Protein AF-L0EIK7-F1 (afdb_monomer)

Solvent-accessible surface area (backbone atoms only — not comparable to full-atom values): 21652 Å² total; per-residue (Å²): 143,79,70,78,72,63,80,79,71,80,81,89,69,85,76,76,72,77,72,76,92,72,68,50,94,56,69,49,69,95,61,88,45,61,46,98,44,79,43,55,53,54,51,49,50,50,50,52,56,45,51,59,76,40,38,71,58,54,50,52,41,49,54,49,50,52,71,73,35,86,86,51,43,75,30,35,46,38,42,34,50,46,50,41,54,47,53,63,52,44,57,54,43,30,72,74,71,82,83,66,18,74,69,31,48,49,54,50,57,58,40,54,74,43,50,72,60,43,39,51,50,26,34,72,66,74,70,46,67,84,77,88,76,80,78,68,78,96,48,74,78,75,54,46,35,61,51,27,48,49,50,46,53,49,40,64,48,31,63,66,51,75,67,54,41,66,49,55,42,77,78,57,78,36,40,51,51,64,70,58,54,51,42,49,68,68,71,41,61,68,60,47,42,72,73,63,32,38,87,51,96,48,65,66,49,34,54,38,40,54,51,50,53,53,50,52,36,47,55,53,51,56,46,58,53,50,52,59,55,50,62,75,67,53,78,78,81,77,78,79,76,90,76,92,84,87,83,89,88,88,81,90,83,87,85,86,84,87,80,82,81,82,76,84,77,91,79,82,89,70,57,60,29,56,52,46,44,50,44,29,50,50,56,38,69,74,57,86,74,86,90,84,81,83,88,80,90,79,80,81,84,75,84,88,82,80,88,87,79,90,88,87,88,88,80,87,80,90,86,87,87,78,87,87,88,85,86,81,89,85,86,88,82,89,134

InterPro domains:
  IPR060757 UCP032817-like [PF27765] (56-139)

Secondary structure (DSSP, 8-state):
--STTTTTSS--------------SSPPPSS--B-S-HHHHHHHHHHHHHHHHTHHHHHHHHHHHHHH-TT--HHHHHHHHHHHHHHHHHHHHBSS-----HHHHHHHHHHHTSHHHHHHHHHHHHSS--------SS-PPPPHHHHHHHHHHHHHHB---HHHHHHH--SS-SPPPHHHHHHHHTT-HHHHHHHHB---SSHHHHHHHHHHHHHHHHHHHHHHHHHHHHHTTSPP--------------------------------SSHHHHHHHHHHHHHHHTT---SS---------PPP-------------------------------

Structure (mmCIF, N/CA/C/O backbone):
data_AF-L0EIK7-F1
#
_entry.id   AF-L0EIK7-F1
#
loop_
_atom_site.group_PDB
_atom_site.id
_atom_site.type_symbol
_atom_site.label_atom_id
_atom_site.label_alt_id
_atom_site.label_comp_id
_atom_site.label_asym_id
_atom_site.label_entity_id
_atom_site.label_seq_id
_atom_site.pdbx_PDB_ins_code
_atom_site.Cartn_x
_atom_site.Cartn_y
_atom_site.Cartn_z
_atom_site.occupancy
_atom_site.B_iso_or_equiv
_atom_site.auth_seq_id
_atom_site.auth_comp_id
_atom_site.auth_asym_id
_atom_site.auth_atom_id
_atom_site.pdbx_PDB_model_num
ATOM 1 N N . MET A 1 1 ? 35.007 -11.432 -4.190 1.00 42.28 1 MET A N 1
ATOM 2 C CA . MET A 1 1 ? 33.930 -11.126 -5.160 1.00 42.28 1 MET A CA 1
ATOM 3 C C . MET A 1 1 ? 33.482 -12.394 -5.900 1.00 42.28 1 MET A C 1
ATOM 5 O O . MET A 1 1 ? 33.737 -12.505 -7.088 1.00 42.28 1 MET A O 1
ATOM 9 N N . GLY A 1 2 ? 32.879 -13.388 -5.227 1.00 37.06 2 GLY A N 1
ATOM 10 C CA . GLY A 1 2 ? 32.694 -14.706 -5.872 1.00 37.06 2 GLY A CA 1
ATOM 11 C C . GLY A 1 2 ? 31.639 -15.667 -5.314 1.00 37.06 2 GLY A C 1
ATOM 12 O O . GLY A 1 2 ? 31.588 -16.792 -5.789 1.00 37.06 2 GLY A O 1
ATOM 13 N N . LEU A 1 3 ? 30.798 -15.263 -4.350 1.00 30.48 3 LEU A N 1
ATOM 14 C CA . LEU A 1 3 ? 29.748 -16.144 -3.801 1.00 30.48 3 LEU A CA 1
ATOM 15 C C . LEU A 1 3 ? 28.338 -15.840 -4.344 1.00 30.48 3 LEU A C 1
ATOM 17 O O . LEU A 1 3 ? 27.542 -16.753 -4.531 1.00 30.48 3 LEU A O 1
ATOM 21 N N . PHE A 1 4 ? 28.043 -14.578 -4.675 1.00 37.38 4 PHE A N 1
ATOM 22 C CA . PHE A 1 4 ? 26.719 -14.163 -5.164 1.00 37.38 4 PHE A CA 1
ATOM 23 C C . PHE A 1 4 ? 26.376 -14.664 -6.578 1.00 37.38 4 PHE A C 1
ATOM 25 O O . PHE A 1 4 ? 25.204 -14.817 -6.898 1.00 37.38 4 PHE A O 1
ATOM 32 N N . TYR A 1 5 ? 27.367 -14.948 -7.430 1.00 31.95 5 TYR A N 1
ATOM 33 C CA . TYR A 1 5 ? 27.110 -15.301 -8.836 1.00 31.95 5 TYR A CA 1
ATOM 34 C C . TYR A 1 5 ? 26.644 -16.757 -9.036 1.00 31.95 5 TYR A C 1
ATOM 36 O O . TYR A 1 5 ? 26.015 -17.072 -10.044 1.00 31.95 5 TYR A O 1
ATOM 44 N N . TRP A 1 6 ? 26.936 -17.658 -8.090 1.00 27.28 6 TRP A N 1
ATOM 45 C CA . TRP A 1 6 ? 26.645 -19.090 -8.246 1.00 27.28 6 TRP A CA 1
ATOM 46 C C . TRP A 1 6 ? 25.188 -19.455 -7.912 1.00 27.28 6 TRP A C 1
ATOM 48 O O . TRP A 1 6 ? 24.614 -20.335 -8.550 1.00 27.28 6 TRP A O 1
ATOM 58 N N . LEU A 1 7 ? 24.549 -18.727 -6.987 1.00 34.84 7 LEU A N 1
ATOM 59 C CA . LEU A 1 7 ? 23.159 -18.978 -6.574 1.00 34.84 7 LEU A CA 1
ATOM 60 C C . LEU A 1 7 ? 22.106 -18.593 -7.632 1.00 34.84 7 LEU A C 1
ATOM 62 O O . LEU A 1 7 ? 20.984 -19.084 -7.573 1.00 34.84 7 LEU A O 1
ATOM 66 N N . PHE A 1 8 ? 22.459 -17.778 -8.631 1.00 44.31 8 PHE A N 1
ATOM 67 C CA . PHE A 1 8 ? 21.526 -17.308 -9.667 1.00 44.31 8 PHE A CA 1
ATOM 68 C C . PHE A 1 8 ? 21.527 -18.134 -10.965 1.00 44.31 8 PHE A C 1
ATOM 70 O O . PHE A 1 8 ? 20.820 -17.781 -11.909 1.00 44.31 8 PHE A O 1
ATOM 77 N N . LYS A 1 9 ? 22.302 -19.228 -11.058 1.00 38.47 9 LYS A N 1
ATOM 78 C CA . LYS A 1 9 ? 22.499 -19.940 -12.337 1.00 38.47 9 LYS A CA 1
ATOM 79 C C . LYS A 1 9 ? 22.356 -21.464 -12.295 1.00 38.47 9 LYS A C 1
ATOM 81 O O . LYS A 1 9 ? 23.094 -22.153 -12.995 1.00 38.47 9 LYS A O 1
ATOM 86 N N . ASN A 1 10 ? 21.357 -21.998 -11.582 1.00 35.59 10 ASN A N 1
ATOM 87 C CA . ASN A 1 10 ? 20.663 -23.198 -12.082 1.00 35.59 10 ASN A CA 1
ATOM 88 C C . ASN A 1 10 ? 19.298 -23.477 -11.423 1.00 35.59 10 ASN A C 1
ATOM 90 O O . ASN A 1 10 ? 19.227 -24.083 -10.359 1.00 35.59 10 ASN A O 1
ATOM 94 N N . LYS A 1 11 ? 18.213 -23.115 -12.119 1.00 35.75 11 LYS A N 1
ATOM 95 C CA . LYS A 1 11 ? 16.926 -23.845 -12.147 1.00 35.75 11 LYS A CA 1
ATOM 96 C C . LYS A 1 11 ? 16.076 -23.312 -13.303 1.00 35.75 11 LYS A C 1
ATOM 98 O O . LYS A 1 11 ? 14.990 -22.774 -13.133 1.00 35.75 11 LYS A O 1
ATOM 103 N N . ASN A 1 12 ? 16.592 -23.477 -14.524 1.00 37.53 12 ASN A N 1
ATOM 104 C CA . ASN A 1 12 ? 15.857 -23.173 -15.754 1.00 37.53 12 ASN A CA 1
ATOM 105 C C . ASN A 1 12 ? 14.826 -24.282 -16.059 1.00 37.53 12 ASN A C 1
ATOM 107 O O . ASN A 1 12 ? 14.828 -24.901 -17.122 1.00 37.53 12 ASN A O 1
ATOM 111 N N . THR A 1 13 ? 13.961 -24.583 -15.087 1.00 33.44 13 THR A N 1
ATOM 112 C CA . THR A 1 13 ? 12.778 -25.412 -15.300 1.00 33.44 13 THR A CA 1
ATOM 113 C C . THR A 1 13 ? 11.701 -24.520 -15.891 1.00 33.44 13 THR A C 1
ATOM 115 O O . THR A 1 13 ? 10.971 -23.860 -15.152 1.00 33.44 13 THR A O 1
ATOM 118 N N . LYS A 1 14 ? 11.599 -24.507 -17.225 1.00 37.19 14 LYS A N 1
ATOM 119 C CA . LYS A 1 14 ? 10.494 -23.873 -17.953 1.00 37.19 14 LYS A CA 1
ATOM 120 C C . LYS A 1 14 ? 9.153 -24.514 -17.571 1.00 37.19 14 LYS A C 1
ATOM 122 O O . LYS A 1 14 ? 8.606 -25.328 -18.306 1.00 37.19 14 LYS A O 1
ATOM 127 N N . LYS A 1 15 ? 8.579 -24.081 -16.451 1.00 31.41 15 LYS A N 1
ATOM 128 C CA . LYS A 1 15 ? 7.131 -23.938 -16.322 1.00 31.41 15 LYS A CA 1
ATOM 129 C C . LYS A 1 15 ? 6.788 -22.535 -16.799 1.00 31.41 15 LYS A C 1
ATOM 131 O O . LYS A 1 15 ? 6.488 -21.656 -16.001 1.00 31.41 15 LYS A O 1
ATOM 136 N N . SER A 1 16 ? 6.843 -22.340 -18.117 1.00 35.06 16 SER A N 1
ATOM 137 C CA . SER A 1 16 ? 6.125 -21.243 -18.756 1.00 35.06 16 SER A CA 1
ATOM 138 C C . SER A 1 16 ? 4.635 -21.526 -18.578 1.00 35.06 16 SER A C 1
ATOM 140 O O . SER A 1 16 ? 3.994 -22.132 -19.442 1.00 35.06 16 SER A O 1
ATOM 142 N N . GLY A 1 17 ? 4.100 -21.153 -17.416 1.00 34.16 17 GLY A N 1
ATOM 143 C CA . GLY A 1 17 ? 2.673 -20.953 -17.279 1.00 34.16 17 GLY A CA 1
ATOM 144 C C . GLY A 1 17 ? 2.304 -19.911 -18.319 1.00 34.16 17 GLY A C 1
ATOM 145 O O . GLY A 1 17 ? 2.716 -18.764 -18.203 1.00 34.16 17 GLY A O 1
ATOM 146 N N . ARG A 1 18 ? 1.593 -20.322 -19.373 1.00 33.66 18 ARG A N 1
ATOM 147 C CA . ARG A 1 18 ? 0.890 -19.365 -20.223 1.00 33.66 18 ARG A CA 1
ATOM 148 C C . ARG A 1 18 ? -0.145 -18.709 -19.324 1.00 33.66 18 ARG A C 1
ATOM 150 O O . ARG A 1 18 ? -1.204 -19.295 -19.097 1.00 33.66 18 ARG A O 1
ATOM 157 N N . TYR A 1 19 ? 0.181 -17.540 -18.788 1.00 47.22 19 TYR A N 1
ATOM 158 C CA . TYR A 1 19 ? -0.812 -16.690 -18.161 1.00 47.22 19 TYR A CA 1
ATOM 159 C C . TYR A 1 19 ? -1.859 -16.391 -19.246 1.00 47.22 19 TYR A C 1
ATOM 161 O O . TYR A 1 19 ? -1.491 -15.997 -20.357 1.00 47.22 19 TYR A O 1
ATOM 169 N N . PRO A 1 20 ? -3.146 -16.719 -19.022 1.00 42.75 20 PRO A N 1
ATOM 170 C CA . PRO A 1 20 ? -4.168 -16.505 -20.036 1.00 42.75 20 PRO A CA 1
ATOM 171 C C . PRO A 1 20 ? -4.222 -15.009 -20.342 1.00 42.75 20 PRO A C 1
ATOM 173 O O . PRO A 1 20 ? -4.276 -14.209 -19.413 1.00 42.75 20 PRO A O 1
ATOM 176 N N . GLY A 1 21 ? -4.168 -14.655 -21.630 1.00 48.41 21 GLY A N 1
ATOM 177 C CA . GLY A 1 21 ? -3.955 -13.285 -22.107 1.00 48.41 21 GLY A CA 1
ATOM 178 C C . GLY A 1 21 ? -5.070 -12.318 -21.714 1.00 48.41 21 GLY A C 1
ATOM 179 O O . GLY A 1 21 ? -5.963 -12.036 -22.508 1.00 48.41 21 GLY A O 1
ATOM 180 N N . ILE A 1 22 ? -4.995 -11.813 -20.487 1.00 55.34 22 ILE A N 1
ATOM 181 C CA . ILE A 1 22 ? -5.857 -10.787 -19.910 1.00 55.34 22 ILE A CA 1
ATOM 182 C C . ILE A 1 22 ? -4.976 -9.551 -19.732 1.00 55.34 22 ILE A C 1
ATOM 184 O O . ILE A 1 22 ? -4.439 -9.297 -18.657 1.00 55.34 22 ILE A O 1
ATOM 188 N N . GLY A 1 23 ? -4.805 -8.790 -20.812 1.00 62.25 23 GLY A N 1
ATOM 189 C CA . GLY A 1 23 ? -4.329 -7.417 -20.689 1.00 62.25 23 GLY A CA 1
ATOM 190 C C . GLY A 1 23 ? -5.419 -6.588 -20.013 1.00 62.25 23 GLY A C 1
ATOM 191 O O . GLY A 1 23 ? -6.576 -6.637 -20.440 1.00 62.25 23 GLY A O 1
ATOM 192 N N . PHE A 1 24 ? -5.078 -5.839 -18.963 1.00 82.88 24 PHE A N 1
ATOM 193 C CA . PHE A 1 24 ? -6.002 -4.841 -18.425 1.00 82.88 24 PHE A CA 1
ATOM 194 C C . PHE A 1 24 ? -6.270 -3.788 -19.508 1.00 82.88 24 PHE A C 1
ATOM 196 O O . PHE A 1 24 ? -5.349 -3.327 -20.177 1.00 82.88 24 PHE A O 1
ATOM 203 N N . SER A 1 25 ? -7.537 -3.429 -19.717 1.00 78.44 25 SER A N 1
ATOM 204 C CA . SER A 1 25 ? -7.956 -2.564 -20.830 1.00 78.44 25 SER A CA 1
ATOM 205 C C . SER A 1 25 ? -7.708 -1.071 -20.592 1.00 78.44 25 SER A C 1
ATOM 207 O O . SER A 1 25 ? -7.944 -0.261 -21.487 1.00 78.44 25 SER A O 1
ATOM 209 N N . ALA A 1 26 ? -7.254 -0.703 -19.394 1.00 91.56 26 ALA A N 1
ATOM 210 C CA . ALA A 1 26 ? -6.964 0.661 -18.987 1.00 91.56 26 ALA A CA 1
ATOM 211 C C . ALA A 1 26 ? -5.723 0.700 -18.087 1.00 91.56 26 ALA A C 1
ATOM 213 O O . ALA A 1 26 ? -5.420 -0.261 -17.376 1.00 91.56 26 ALA A O 1
ATOM 214 N N . TYR A 1 27 ? -5.038 1.842 -18.098 1.00 95.19 27 TYR A N 1
ATOM 215 C CA . TYR A 1 27 ? -3.952 2.134 -17.169 1.00 95.19 27 TYR A CA 1
ATOM 216 C C . TYR A 1 27 ? -4.479 2.273 -15.736 1.00 95.19 27 TYR A C 1
ATOM 218 O O . TYR A 1 27 ? -5.589 2.761 -15.512 1.00 95.19 27 TYR A O 1
ATOM 226 N N . ALA A 1 28 ? -3.662 1.856 -14.774 1.00 95.75 28 ALA A N 1
ATOM 227 C CA . ALA A 1 28 ? -3.890 2.106 -13.359 1.00 95.75 28 ALA A CA 1
ATOM 228 C C . ALA A 1 28 ? -3.879 3.618 -13.052 1.00 95.75 28 ALA A C 1
ATOM 230 O O . ALA A 1 28 ? -3.210 4.372 -13.763 1.00 95.75 28 ALA A O 1
ATOM 231 N N . PRO A 1 29 ? -4.564 4.079 -11.989 1.00 94.88 29 PRO A N 1
ATOM 232 C CA . PRO A 1 29 ? -4.395 5.447 -11.503 1.00 94.88 29 PRO A CA 1
ATOM 233 C C . PRO A 1 29 ? -2.943 5.699 -11.059 1.00 94.88 29 PRO A C 1
ATOM 235 O O . PRO A 1 29 ? -2.302 4.822 -10.480 1.00 94.88 29 PRO A O 1
ATOM 238 N N . ASP A 1 30 ? -2.436 6.914 -11.290 1.00 90.00 30 ASP A N 1
ATOM 239 C CA . ASP A 1 30 ? -1.049 7.290 -10.957 1.00 90.00 30 ASP A CA 1
ATOM 240 C C . ASP A 1 30 ? -0.763 7.238 -9.443 1.00 90.00 30 ASP A C 1
ATOM 242 O O . ASP A 1 30 ? 0.312 6.809 -8.994 1.00 90.00 30 ASP A O 1
ATOM 246 N N . ASN A 1 31 ? -1.764 7.679 -8.676 1.00 93.94 31 ASN A N 1
ATOM 247 C CA . ASN A 1 31 ? -1.797 7.747 -7.219 1.00 93.94 31 ASN A CA 1
ATOM 248 C C . ASN A 1 31 ? -2.063 6.372 -6.583 1.00 93.94 31 ASN A C 1
ATOM 250 O O . ASN A 1 31 ? -2.674 5.492 -7.187 1.00 93.94 31 ASN A O 1
ATOM 254 N N . LEU A 1 32 ? -1.679 6.213 -5.312 1.00 95.44 32 LEU A N 1
ATOM 255 C CA . LEU A 1 32 ? -1.952 5.001 -4.527 1.00 95.44 32 LEU A CA 1
ATOM 256 C C . LEU A 1 32 ? -3.456 4.714 -4.389 1.00 95.44 32 LEU A C 1
ATOM 258 O O . LEU A 1 32 ? -3.860 3.561 -4.192 1.00 95.44 32 LEU A O 1
ATOM 262 N N . GLY A 1 33 ? -4.290 5.748 -4.507 1.00 94.75 33 GLY A N 1
ATOM 263 C CA . GLY A 1 33 ? -5.741 5.618 -4.496 1.00 94.75 33 GLY A CA 1
ATOM 264 C C . GLY A 1 33 ? -6.252 5.332 -3.091 1.00 94.75 33 GLY A C 1
ATOM 265 O O . GLY A 1 33 ? -7.094 4.449 -2.910 1.00 94.75 33 GLY A O 1
ATOM 266 N N . PHE A 1 34 ? -5.721 6.047 -2.098 1.00 96.31 34 PHE A N 1
ATOM 267 C CA . PHE A 1 34 ? -6.208 5.985 -0.724 1.00 96.31 34 PHE A CA 1
ATOM 268 C C . PHE A 1 34 ? -7.667 6.452 -0.596 1.00 96.31 34 PHE A C 1
ATOM 270 O O . PHE A 1 34 ? -8.168 7.251 -1.394 1.00 96.31 34 PHE A O 1
ATOM 277 N N . LYS A 1 35 ? -8.355 5.987 0.450 1.00 94.00 35 LYS A N 1
ATOM 278 C CA . LYS A 1 35 ? -9.611 6.593 0.907 1.00 94.00 35 LYS A CA 1
ATOM 279 C C . LYS A 1 35 ? -9.330 7.966 1.554 1.00 94.00 35 LYS A C 1
ATOM 281 O O . LYS A 1 35 ? -8.231 8.174 2.070 1.00 94.00 35 LYS A O 1
ATOM 286 N N . PRO A 1 36 ? -10.294 8.910 1.563 1.00 92.12 36 PRO A N 1
ATOM 287 C CA . PRO A 1 36 ? -10.084 10.252 2.112 1.00 92.12 36 PRO A CA 1
ATOM 288 C C . PRO A 1 36 ? -9.674 10.238 3.594 1.00 92.12 36 PRO A C 1
ATOM 290 O O . PRO A 1 36 ? -10.472 9.890 4.464 1.00 92.12 36 PRO A O 1
ATOM 293 N N . ASN A 1 37 ? -8.432 10.634 3.881 1.00 93.69 37 ASN A N 1
ATOM 294 C CA . ASN A 1 37 ? -7.867 10.686 5.228 1.00 93.69 37 ASN A CA 1
ATOM 295 C C . ASN A 1 37 ? -6.648 11.626 5.261 1.00 93.69 37 ASN A C 1
ATOM 297 O O . ASN A 1 37 ? -5.814 11.576 4.359 1.00 93.69 37 ASN A O 1
ATOM 301 N N . VAL A 1 38 ? -6.523 12.452 6.305 1.00 93.62 38 VAL A N 1
ATOM 302 C CA . VAL A 1 38 ? -5.476 13.490 6.404 1.00 93.62 38 VAL A CA 1
ATOM 303 C C . VAL A 1 38 ? -4.063 12.898 6.436 1.00 93.62 38 VAL A C 1
ATOM 305 O O . VAL A 1 38 ? -3.163 13.433 5.789 1.00 93.62 38 VAL A O 1
ATOM 308 N N . TYR A 1 39 ? -3.860 11.786 7.145 1.00 96.19 39 TYR A N 1
ATOM 309 C CA . TYR A 1 39 ? -2.555 11.133 7.251 1.00 96.19 39 TYR A CA 1
ATOM 310 C C . TYR A 1 39 ? -2.198 10.408 5.949 1.00 96.19 39 TYR A C 1
ATOM 312 O O . TYR A 1 39 ? -1.095 10.574 5.426 1.00 96.19 39 TYR A O 1
ATOM 320 N N . LEU A 1 40 ? -3.159 9.692 5.349 1.00 96.88 40 LEU A N 1
ATOM 321 C CA . LEU A 1 40 ? -2.949 9.007 4.067 1.00 96.88 40 LEU A CA 1
ATOM 322 C C . LEU A 1 40 ? -2.617 9.987 2.928 1.00 96.88 40 LEU A C 1
ATOM 324 O O . LEU A 1 40 ? -1.774 9.673 2.093 1.00 96.88 40 LEU A O 1
ATOM 328 N N . THR A 1 41 ? -3.190 11.198 2.914 1.00 96.31 41 THR A N 1
ATOM 329 C CA . THR A 1 41 ? -2.821 12.246 1.941 1.00 96.31 41 THR A CA 1
ATOM 330 C C . THR A 1 41 ? -1.354 12.679 2.070 1.00 96.31 41 THR A C 1
ATOM 332 O O . THR A 1 41 ? -0.691 12.910 1.059 1.00 96.31 41 THR A O 1
ATOM 335 N N . GLN A 1 42 ? -0.813 12.757 3.291 1.00 96.62 42 GLN A N 1
ATOM 336 C CA . GLN A 1 42 ? 0.605 13.078 3.505 1.00 96.62 42 GLN A CA 1
ATOM 337 C C . GLN A 1 42 ? 1.522 11.924 3.075 1.00 96.62 42 GLN A C 1
ATOM 339 O O . GLN A 1 42 ? 2.561 12.162 2.456 1.00 96.62 42 GLN A O 1
ATOM 344 N N . ILE A 1 43 ? 1.109 10.677 3.327 1.00 97.75 43 ILE A N 1
ATOM 345 C CA . ILE A 1 43 ? 1.808 9.484 2.831 1.00 97.75 43 ILE A CA 1
ATOM 346 C C . ILE A 1 43 ? 1.795 9.456 1.295 1.00 97.75 43 ILE A C 1
ATOM 348 O O . ILE A 1 43 ? 2.842 9.238 0.693 1.00 97.75 43 ILE A O 1
ATOM 352 N N . GLU A 1 44 ? 0.665 9.741 0.640 1.00 97.12 44 GLU A N 1
ATOM 353 C CA . GLU A 1 44 ? 0.572 9.781 -0.829 1.00 97.12 44 GLU A CA 1
ATOM 354 C C . GLU A 1 44 ? 1.500 10.832 -1.437 1.00 97.12 44 GLU A C 1
ATOM 356 O O . GLU A 1 44 ? 2.233 10.535 -2.38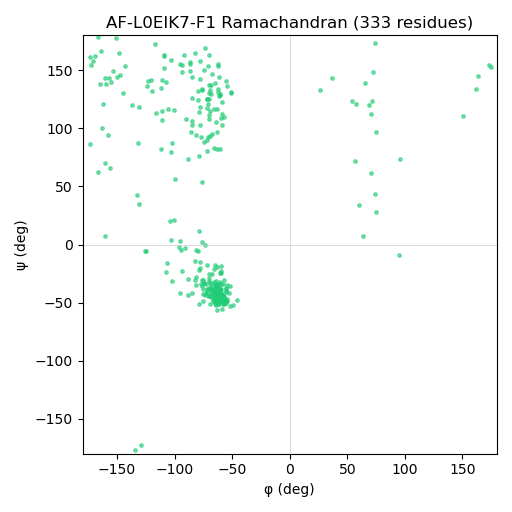1 1.00 97.12 44 GLU A O 1
ATOM 361 N N . LYS A 1 45 ? 1.541 12.033 -0.845 1.00 97.12 45 LYS A N 1
ATOM 362 C CA . LYS A 1 45 ? 2.480 13.083 -1.243 1.00 97.12 45 LYS A CA 1
ATOM 363 C C . LYS A 1 45 ? 3.930 12.591 -1.166 1.00 97.12 45 LYS A C 1
ATOM 365 O O . LYS A 1 45 ? 4.651 12.711 -2.154 1.00 97.12 45 LYS A O 1
ATOM 370 N N . ARG A 1 46 ? 4.335 11.983 -0.042 1.00 97.38 46 ARG A N 1
ATOM 371 C CA . ARG A 1 46 ? 5.686 11.419 0.130 1.00 97.38 46 ARG A CA 1
ATOM 372 C C . ARG A 1 46 ? 5.986 10.333 -0.906 1.00 97.38 46 ARG A C 1
ATOM 374 O O . ARG A 1 46 ? 7.076 10.318 -1.470 1.00 97.38 46 ARG A O 1
ATOM 381 N N . PHE A 1 47 ? 5.033 9.439 -1.177 1.00 97.62 47 PHE A N 1
ATOM 382 C CA . PHE A 1 47 ? 5.179 8.412 -2.211 1.00 97.62 47 PHE A CA 1
ATOM 383 C C . PHE A 1 47 ? 5.406 9.030 -3.590 1.00 97.62 47 PHE A C 1
ATOM 385 O O . PHE A 1 47 ? 6.308 8.596 -4.300 1.00 97.62 47 PHE A O 1
ATOM 392 N N . ASN A 1 48 ? 4.641 10.057 -3.956 1.00 97.31 48 ASN A N 1
ATOM 393 C CA . ASN A 1 48 ? 4.791 10.726 -5.244 1.00 97.31 48 ASN A CA 1
ATOM 394 C C . ASN A 1 48 ? 6.152 11.438 -5.359 1.00 97.31 48 ASN A C 1
ATOM 396 O O . ASN A 1 48 ? 6.873 11.185 -6.321 1.00 97.31 48 ASN A O 1
ATOM 400 N N . GLU A 1 49 ? 6.557 12.219 -4.351 1.00 97.94 49 GLU A N 1
ATOM 401 C CA . GLU A 1 49 ? 7.860 12.910 -4.314 1.00 97.94 49 GLU A CA 1
ATOM 402 C C . GLU A 1 49 ? 9.048 11.931 -4.400 1.00 97.94 49 GLU A C 1
ATOM 404 O O . GLU A 1 49 ? 10.004 12.151 -5.147 1.00 97.94 49 GLU A O 1
ATOM 409 N N . VAL A 1 50 ? 8.993 10.815 -3.665 1.00 98.12 50 VAL A N 1
ATOM 410 C CA . VAL A 1 50 ? 10.062 9.804 -3.666 1.00 98.12 50 VAL A CA 1
ATOM 411 C C . VAL A 1 50 ? 10.090 9.017 -4.981 1.00 98.12 50 VAL A C 1
ATOM 413 O O . VAL A 1 50 ? 11.170 8.774 -5.520 1.00 98.12 50 VAL A O 1
ATOM 416 N N . PHE A 1 51 ? 8.941 8.645 -5.552 1.00 97.31 51 PHE A N 1
ATOM 417 C CA . PHE A 1 51 ? 8.916 7.952 -6.846 1.00 97.31 51 PHE A CA 1
ATOM 418 C C . PHE A 1 51 ? 9.347 8.871 -8.003 1.00 97.31 51 PHE A C 1
ATOM 420 O O . PHE A 1 51 ? 10.014 8.399 -8.921 1.00 97.31 51 PHE A O 1
ATOM 427 N N . GLU A 1 52 ? 9.061 10.174 -7.945 1.00 97.62 52 GLU A N 1
ATOM 428 C CA . GLU A 1 52 ? 9.577 11.161 -8.905 1.00 97.62 52 GLU A CA 1
ATOM 429 C C . GLU A 1 52 ? 11.108 11.298 -8.809 1.00 97.62 52 GLU A C 1
ATOM 431 O O . GLU A 1 52 ? 11.806 11.186 -9.823 1.00 97.62 52 GLU A O 1
ATOM 436 N N . LYS A 1 53 ? 11.650 11.419 -7.585 1.00 98.38 53 LYS A N 1
ATOM 437 C CA . LYS A 1 53 ? 13.101 11.428 -7.302 1.00 98.38 53 LYS A CA 1
ATOM 438 C C . LYS A 1 53 ? 13.826 10.195 -7.866 1.00 98.38 53 LYS A C 1
ATOM 440 O O . LYS A 1 53 ? 14.968 10.305 -8.304 1.00 98.38 53 LYS A O 1
ATOM 445 N N . HIS A 1 54 ? 13.173 9.031 -7.863 1.00 98.25 54 HIS A N 1
ATOM 446 C CA . HIS A 1 54 ? 13.712 7.754 -8.359 1.00 98.25 54 HIS A CA 1
ATOM 447 C C . HIS A 1 54 ? 13.225 7.377 -9.772 1.00 98.25 54 HIS A C 1
ATOM 449 O O . HIS A 1 54 ? 13.300 6.212 -10.168 1.00 98.2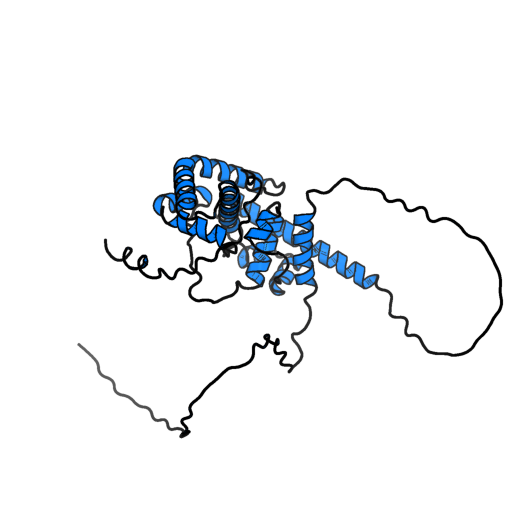5 54 HIS A O 1
ATOM 455 N N . SER A 1 55 ? 12.754 8.345 -10.561 1.00 97.69 55 SER A N 1
ATOM 456 C CA . SER A 1 55 ? 12.195 8.130 -11.908 1.00 97.69 55 SER A CA 1
ATOM 457 C C . SER A 1 55 ? 13.109 7.347 -12.865 1.00 97.69 55 SER A C 1
ATOM 459 O O . SER A 1 55 ? 12.628 6.427 -13.528 1.00 97.69 55 SER A O 1
ATOM 461 N N . ASP A 1 56 ? 14.421 7.608 -12.882 1.00 98.19 56 ASP A N 1
ATOM 462 C CA . ASP A 1 56 ? 15.394 6.835 -13.678 1.00 98.19 56 ASP A CA 1
ATOM 463 C C . ASP A 1 56 ? 15.410 5.345 -13.303 1.00 98.19 56 ASP A C 1
ATOM 465 O O . ASP A 1 56 ? 15.481 4.463 -14.163 1.00 98.19 56 ASP A O 1
ATOM 469 N N . TYR A 1 57 ? 15.330 5.032 -12.008 1.00 98.31 57 TYR A N 1
ATOM 470 C CA . TYR A 1 57 ? 15.273 3.651 -11.538 1.00 98.31 57 TYR A CA 1
ATOM 471 C C . TYR A 1 57 ? 13.959 2.983 -11.968 1.00 98.31 57 TYR A C 1
ATOM 473 O O . TYR A 1 57 ? 13.982 1.877 -12.510 1.00 98.31 57 TYR A O 1
ATOM 481 N N . LEU A 1 58 ? 12.828 3.676 -11.827 1.00 97.75 58 LEU A N 1
ATOM 482 C CA . LEU A 1 58 ? 11.517 3.175 -12.253 1.00 97.75 58 LEU A CA 1
ATOM 483 C C . LEU A 1 58 ? 11.427 2.972 -13.773 1.00 97.75 58 LEU A C 1
ATOM 485 O O . LEU A 1 58 ? 10.796 2.015 -14.225 1.00 97.75 58 LEU A O 1
ATOM 489 N N . HIS A 1 59 ? 12.080 3.827 -14.564 1.00 98.06 59 HIS A N 1
ATOM 490 C CA . HIS A 1 59 ? 12.204 3.652 -16.010 1.00 98.06 59 HIS A CA 1
ATOM 491 C C . HIS A 1 59 ? 12.993 2.380 -16.349 1.00 98.06 59 HIS A C 1
ATOM 493 O O . HIS A 1 59 ? 12.528 1.556 -17.135 1.00 98.06 59 HIS A O 1
ATOM 499 N N . ASN A 1 60 ? 14.151 2.178 -15.714 1.00 98.06 60 ASN A N 1
ATOM 500 C CA . ASN A 1 60 ? 14.965 0.977 -15.911 1.00 98.06 60 ASN A CA 1
ATOM 501 C C . ASN A 1 60 ? 14.236 -0.305 -15.470 1.00 98.06 60 ASN A C 1
ATOM 503 O O . ASN A 1 60 ? 14.298 -1.315 -16.174 1.00 98.06 60 ASN A O 1
ATOM 507 N N . LEU A 1 61 ? 13.492 -0.257 -14.358 1.00 98.06 61 LEU A N 1
ATOM 508 C CA . LEU A 1 61 ? 12.627 -1.347 -13.903 1.00 98.06 61 LEU A CA 1
ATOM 509 C C . LEU A 1 61 ? 11.532 -1.664 -14.931 1.00 98.06 61 LEU A C 1
ATOM 511 O O . LEU A 1 61 ? 11.380 -2.822 -15.314 1.00 98.06 61 LEU A O 1
ATOM 515 N N . ARG A 1 62 ? 10.819 -0.646 -15.435 1.00 98.06 62 ARG A N 1
ATOM 516 C CA . ARG A 1 62 ? 9.790 -0.813 -16.474 1.00 98.06 62 ARG A CA 1
ATOM 517 C C . ARG A 1 62 ? 10.356 -1.466 -17.728 1.00 98.06 62 ARG A C 1
ATOM 519 O O . ARG A 1 62 ? 9.799 -2.453 -18.201 1.00 98.06 62 ARG A O 1
ATOM 526 N N . THR A 1 63 ? 11.455 -0.927 -18.250 1.00 97.75 63 THR A N 1
ATOM 527 C CA . THR A 1 63 ? 12.122 -1.448 -19.448 1.00 97.75 63 THR A CA 1
ATOM 528 C C . THR A 1 63 ? 12.526 -2.907 -19.255 1.00 97.75 63 THR A C 1
ATOM 530 O O . THR A 1 63 ? 12.257 -3.727 -20.127 1.00 97.75 63 THR A O 1
ATOM 533 N N . ARG A 1 64 ? 13.083 -3.253 -18.087 1.00 96.88 64 ARG A N 1
ATOM 534 C CA . ARG A 1 64 ? 13.497 -4.618 -17.746 1.00 96.88 64 ARG A CA 1
ATOM 535 C C . ARG A 1 64 ? 12.325 -5.597 -17.610 1.00 96.88 64 ARG A C 1
ATOM 537 O O . ARG A 1 64 ? 12.426 -6.717 -18.099 1.00 96.88 64 ARG A O 1
ATOM 544 N N . VAL A 1 65 ? 11.222 -5.202 -16.969 1.00 96.69 65 VAL A N 1
ATOM 545 C CA . VAL A 1 65 ? 10.032 -6.065 -16.851 1.00 96.69 65 VAL A CA 1
ATOM 546 C C . VAL A 1 65 ? 9.431 -6.322 -18.234 1.00 96.69 65 VAL A C 1
ATOM 548 O O . VAL A 1 65 ? 9.241 -7.476 -18.608 1.00 96.69 65 VAL A O 1
ATOM 551 N N . LEU A 1 66 ? 9.213 -5.270 -19.028 1.00 96.06 66 LEU A N 1
ATOM 552 C CA . LEU A 1 66 ? 8.624 -5.394 -20.366 1.00 96.06 66 LEU A CA 1
ATOM 553 C C . LEU A 1 66 ? 9.542 -6.121 -21.370 1.00 96.06 66 LEU A C 1
ATOM 555 O O . LEU A 1 66 ? 9.042 -6.704 -22.325 1.00 96.06 66 LEU A O 1
ATOM 559 N N . SER A 1 67 ? 10.869 -6.117 -21.174 1.00 95.12 67 SER A N 1
ATOM 560 C CA . SER A 1 67 ? 11.801 -6.879 -22.022 1.00 95.12 67 SER A CA 1
ATOM 561 C C . SER A 1 67 ? 11.918 -8.356 -21.648 1.00 95.12 67 SER A C 1
ATOM 563 O O . SER A 1 67 ? 12.278 -9.167 -22.497 1.00 95.12 67 SER A O 1
ATOM 565 N N . ASN A 1 68 ? 11.686 -8.704 -20.380 1.00 94.31 68 ASN A N 1
ATOM 566 C CA . ASN A 1 68 ? 11.883 -10.064 -19.871 1.00 94.31 68 ASN A CA 1
ATOM 567 C C . ASN A 1 68 ? 10.602 -10.915 -19.910 1.00 94.31 68 ASN A C 1
ATOM 569 O O . ASN A 1 68 ? 10.702 -12.143 -19.908 1.00 94.31 68 ASN A O 1
ATOM 573 N N . HIS A 1 69 ? 9.425 -10.280 -19.936 1.00 91.69 69 HIS A N 1
ATOM 574 C CA . HIS A 1 69 ? 8.118 -10.929 -19.781 1.00 91.69 69 HIS A CA 1
ATOM 575 C C . HIS A 1 69 ? 7.157 -10.448 -20.880 1.00 91.69 69 HIS A C 1
ATOM 577 O O . HIS A 1 69 ? 6.435 -9.467 -20.713 1.00 91.69 69 HIS A O 1
ATOM 583 N N . GLU A 1 70 ? 7.182 -11.130 -22.033 1.00 88.69 70 GLU A N 1
ATOM 584 C CA . GLU A 1 70 ? 6.426 -10.777 -23.255 1.00 88.69 70 GLU A CA 1
ATOM 585 C C . GLU A 1 70 ? 4.894 -10.741 -23.066 1.00 88.69 70 GLU A C 1
ATOM 587 O O . GLU A 1 70 ? 4.178 -10.158 -23.878 1.00 88.69 70 GLU A O 1
ATOM 592 N N . ASP A 1 71 ? 4.381 -11.376 -22.012 1.00 89.25 71 ASP A N 1
ATOM 593 C CA . ASP A 1 71 ? 2.966 -11.420 -21.644 1.00 89.25 71 ASP A CA 1
ATOM 594 C C . ASP A 1 71 ? 2.484 -10.184 -20.859 1.00 89.25 71 ASP A C 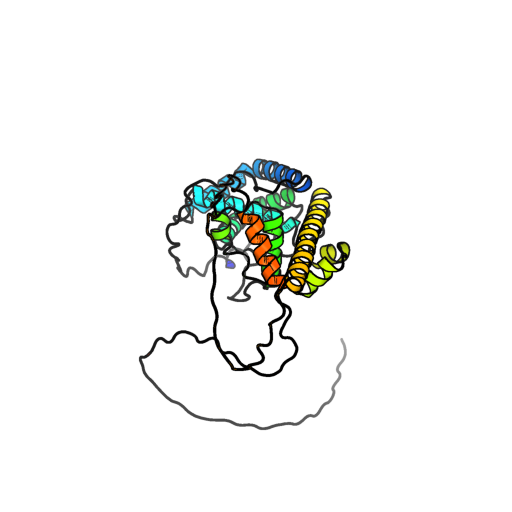1
ATOM 596 O O . ASP A 1 71 ? 1.276 -9.957 -20.762 1.00 89.25 71 ASP A O 1
ATOM 600 N N . ILE A 1 72 ? 3.399 -9.356 -20.341 1.00 92.88 72 ILE A N 1
ATOM 601 C CA . ILE A 1 72 ? 3.066 -8.155 -19.567 1.00 92.88 72 ILE A CA 1
ATOM 602 C C . ILE A 1 72 ? 2.943 -6.946 -20.507 1.00 92.88 72 ILE A C 1
ATOM 604 O O . ILE A 1 72 ? 3.936 -6.412 -20.998 1.00 92.88 72 ILE A O 1
ATOM 608 N N . THR A 1 73 ? 1.716 -6.462 -20.728 1.00 94.00 73 THR A N 1
ATOM 609 C CA . THR A 1 73 ? 1.481 -5.214 -21.483 1.00 94.00 73 THR A CA 1
ATOM 610 C C . THR A 1 73 ? 1.851 -3.967 -20.669 1.00 94.00 73 THR A C 1
ATOM 612 O O . THR A 1 73 ? 2.062 -4.028 -19.456 1.00 94.00 73 THR A O 1
ATOM 615 N N . ALA A 1 74 ? 1.897 -2.795 -21.311 1.00 94.94 74 ALA A N 1
ATOM 616 C CA . ALA A 1 74 ? 2.154 -1.527 -20.623 1.00 94.94 74 ALA A CA 1
ATOM 617 C C . ALA A 1 74 ? 1.051 -1.172 -19.603 1.00 94.94 74 ALA A C 1
ATOM 619 O O . ALA A 1 74 ? 1.345 -0.672 -18.514 1.00 94.94 74 ALA A O 1
ATOM 620 N N . GLU A 1 75 ? -0.200 -1.481 -19.937 1.00 95.06 75 GLU A N 1
ATOM 621 C CA . GLU A 1 75 ? -1.373 -1.360 -19.072 1.00 95.06 75 GLU A CA 1
ATOM 622 C C . GLU A 1 75 ? -1.245 -2.331 -17.894 1.00 95.06 75 GLU A C 1
ATOM 624 O O . GLU A 1 75 ? -1.362 -1.913 -16.741 1.00 95.06 75 GLU A O 1
ATOM 629 N N . MET A 1 76 ? -0.903 -3.601 -18.156 1.00 95.50 76 MET A N 1
ATOM 630 C CA . MET A 1 76 ? -0.665 -4.591 -17.103 1.00 95.50 76 MET A CA 1
ATOM 631 C C . MET A 1 76 ? 0.443 -4.141 -16.150 1.00 95.50 76 MET A C 1
ATOM 633 O O . MET A 1 76 ? 0.226 -4.102 -14.940 1.00 95.50 76 MET A O 1
ATOM 637 N N . TYR A 1 77 ? 1.588 -3.709 -16.683 1.00 96.69 77 TYR A N 1
ATOM 638 C CA . TYR A 1 77 ? 2.693 -3.171 -15.892 1.00 96.69 77 TYR A CA 1
ATOM 639 C C . TYR A 1 77 ? 2.261 -2.004 -14.993 1.00 96.69 77 TYR A C 1
ATOM 641 O O . TYR A 1 77 ? 2.703 -1.937 -13.850 1.00 96.69 77 TYR A O 1
ATOM 649 N N . SER A 1 78 ? 1.378 -1.110 -15.456 1.00 97.50 78 SER A N 1
ATOM 650 C CA . SER A 1 78 ? 0.899 0.006 -14.624 1.00 97.50 78 SER A CA 1
ATOM 651 C C . SER A 1 78 ? 0.147 -0.467 -13.371 1.00 97.50 78 SER A C 1
ATOM 653 O O . SER A 1 78 ? 0.384 0.057 -12.283 1.00 97.50 78 SER A O 1
ATOM 655 N N . TRP A 1 79 ? -0.668 -1.522 -13.485 1.00 97.38 79 TRP A N 1
ATOM 656 C CA . TRP A 1 79 ? -1.360 -2.136 -12.348 1.00 97.38 79 TRP A CA 1
ATOM 657 C C . TRP A 1 79 ? -0.422 -2.924 -11.434 1.00 97.38 79 TRP A C 1
ATOM 659 O O . TRP A 1 79 ? -0.552 -2.837 -10.214 1.00 97.38 79 TRP A O 1
ATOM 669 N N . LEU A 1 80 ? 0.561 -3.638 -11.993 1.00 97.25 80 LEU A N 1
ATOM 670 C CA . LEU A 1 80 ? 1.590 -4.311 -11.191 1.00 97.25 80 LEU A CA 1
ATOM 671 C C . LEU A 1 80 ? 2.456 -3.305 -10.422 1.00 97.25 80 LEU A C 1
ATOM 673 O O . LEU A 1 80 ? 2.800 -3.545 -9.268 1.00 97.25 80 LEU A O 1
ATOM 677 N N . LEU A 1 81 ? 2.771 -2.157 -11.028 1.00 97.81 81 LEU A N 1
ATOM 678 C CA . LEU A 1 81 ? 3.500 -1.075 -10.374 1.00 97.81 81 LEU A CA 1
ATOM 679 C C . LEU A 1 81 ? 2.659 -0.408 -9.275 1.00 97.81 81 LEU A C 1
ATOM 681 O O . LEU A 1 81 ? 3.204 -0.093 -8.218 1.00 97.81 81 LEU A O 1
ATOM 685 N N . LEU A 1 82 ? 1.348 -0.225 -9.480 1.00 97.94 82 LEU A N 1
ATOM 686 C CA . LEU A 1 82 ? 0.439 0.253 -8.432 1.00 97.94 82 LEU A CA 1
ATOM 687 C C . LEU A 1 82 ? 0.389 -0.722 -7.246 1.00 97.94 82 LEU A C 1
ATOM 689 O O . LEU A 1 82 ? 0.556 -0.290 -6.107 1.00 97.94 82 LEU A O 1
ATOM 693 N N . GLU A 1 83 ? 0.224 -2.026 -7.485 1.00 97.50 83 GLU A N 1
ATOM 694 C CA . GLU A 1 83 ? 0.248 -3.013 -6.397 1.00 97.50 83 GLU A CA 1
ATOM 695 C C . GLU A 1 83 ? 1.618 -3.121 -5.728 1.00 97.50 83 GLU A C 1
ATOM 697 O O . GLU A 1 83 ? 1.684 -3.296 -4.513 1.00 97.50 83 GLU A O 1
ATOM 702 N N . PHE A 1 84 ? 2.714 -2.928 -6.463 1.00 97.69 84 PHE A N 1
ATOM 703 C CA . PHE A 1 84 ? 4.046 -2.851 -5.870 1.00 97.69 84 PHE A CA 1
ATOM 704 C C . PHE A 1 84 ? 4.178 -1.623 -4.954 1.00 97.69 84 PHE A C 1
ATOM 706 O O . PHE A 1 84 ? 4.574 -1.771 -3.798 1.00 97.69 84 PHE A O 1
ATOM 713 N N . LYS A 1 85 ? 3.752 -0.428 -5.399 1.00 98.00 85 LYS A N 1
ATOM 714 C CA . LYS A 1 85 ? 3.669 0.774 -4.544 1.00 98.00 85 LYS A CA 1
ATOM 715 C C . LYS A 1 85 ? 2.820 0.509 -3.290 1.00 98.00 85 LYS A C 1
ATOM 717 O O . LYS A 1 85 ? 3.247 0.830 -2.182 1.00 98.00 85 LYS A O 1
ATOM 722 N N . ARG A 1 86 ? 1.638 -0.103 -3.444 1.00 98.00 86 ARG A N 1
ATOM 723 C CA . ARG A 1 86 ? 0.737 -0.443 -2.328 1.00 98.00 86 ARG A CA 1
ATOM 724 C C . ARG A 1 86 ? 1.359 -1.457 -1.372 1.00 98.00 86 ARG A C 1
ATOM 726 O O . ARG A 1 86 ? 1.245 -1.276 -0.167 1.00 98.00 86 ARG A O 1
ATOM 733 N N . PHE A 1 87 ? 2.076 -2.464 -1.869 1.00 97.38 87 PHE A N 1
ATOM 734 C CA . PHE A 1 87 ? 2.831 -3.404 -1.040 1.00 97.38 87 PHE A CA 1
ATOM 735 C C . PHE A 1 87 ? 3.893 -2.689 -0.189 1.00 97.38 87 PHE A C 1
ATOM 737 O O . PHE A 1 87 ? 3.934 -2.896 1.025 1.00 97.38 87 PHE A O 1
ATOM 744 N N . LEU A 1 88 ? 4.699 -1.794 -0.776 1.00 97.56 88 LEU A N 1
ATOM 745 C CA . LEU A 1 88 ? 5.669 -0.995 -0.011 1.00 97.56 88 LEU A CA 1
ATOM 746 C C . LEU A 1 88 ? 4.958 -0.123 1.044 1.00 97.56 88 LEU A C 1
ATOM 748 O O . LEU A 1 88 ? 5.422 -0.024 2.175 1.00 97.56 88 LEU A O 1
ATOM 752 N N . CYS A 1 89 ? 3.792 0.442 0.715 1.00 98.00 89 CYS A N 1
ATOM 753 C CA . CYS A 1 89 ? 2.969 1.208 1.656 1.00 98.00 89 CYS A CA 1
ATOM 754 C C . CYS A 1 89 ? 2.410 0.354 2.810 1.00 98.00 89 CYS A C 1
ATOM 756 O O . CYS A 1 89 ? 2.444 0.785 3.958 1.00 98.00 89 CYS A O 1
ATOM 758 N N . MET A 1 90 ? 1.970 -0.883 2.559 1.00 97.94 90 MET A N 1
ATOM 759 C CA . MET A 1 90 ? 1.482 -1.788 3.613 1.00 97.94 90 MET A CA 1
ATOM 760 C C . MET A 1 90 ? 2.555 -2.107 4.671 1.00 97.94 90 MET A C 1
ATOM 762 O O . MET A 1 90 ? 2.204 -2.381 5.819 1.00 97.94 90 MET A O 1
ATOM 766 N N . ASN A 1 91 ? 3.847 -2.002 4.324 1.00 97.19 91 ASN A N 1
ATOM 767 C CA . ASN A 1 91 ? 4.976 -2.153 5.257 1.00 97.19 91 ASN A CA 1
ATOM 768 C C . ASN A 1 91 ? 5.157 -0.943 6.203 1.00 97.19 91 ASN A C 1
ATOM 770 O O . ASN A 1 91 ? 6.048 -0.959 7.050 1.00 97.19 91 ASN A O 1
ATOM 774 N N . ILE A 1 92 ? 4.318 0.093 6.092 1.00 97.69 92 ILE A N 1
ATOM 775 C CA . ILE A 1 92 ? 4.145 1.133 7.119 1.00 97.69 92 ILE A CA 1
ATOM 776 C C . ILE A 1 92 ? 3.201 0.637 8.226 1.00 97.69 92 ILE A C 1
ATOM 778 O O . ILE A 1 92 ? 3.393 0.956 9.396 1.00 97.69 92 ILE A O 1
ATOM 782 N N . PHE A 1 93 ? 2.191 -0.166 7.875 1.00 97.62 93 PHE A N 1
ATOM 783 C CA . PHE A 1 93 ? 1.100 -0.530 8.782 1.00 97.62 93 PHE A CA 1
ATOM 784 C C . PHE A 1 93 ? 1.319 -1.858 9.508 1.00 97.62 93 PHE A C 1
ATOM 786 O O . PHE A 1 93 ? 1.016 -1.972 10.696 1.00 97.62 93 PHE A O 1
ATOM 793 N N . LEU A 1 94 ? 1.827 -2.873 8.811 1.00 95.25 94 LEU A N 1
ATOM 794 C CA . LEU A 1 94 ? 1.931 -4.237 9.329 1.00 95.25 94 LEU A CA 1
ATOM 795 C C . LEU A 1 94 ? 3.387 -4.636 9.563 1.00 95.25 94 LEU A C 1
ATOM 797 O O . LEU A 1 94 ? 4.257 -4.339 8.751 1.00 95.25 94 LEU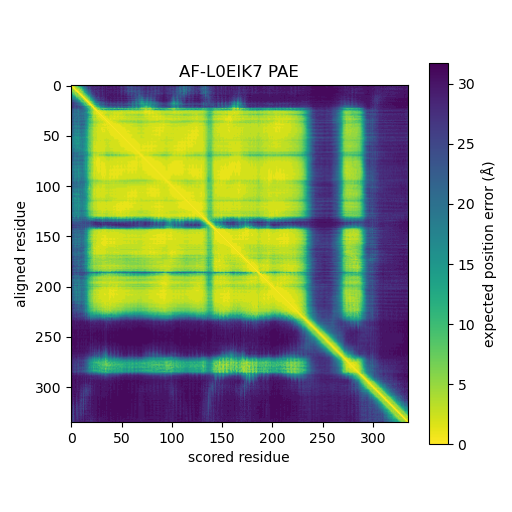 A O 1
ATOM 801 N N . LYS A 1 95 ? 3.634 -5.378 10.650 1.00 90.25 95 LYS A N 1
ATOM 802 C CA . LYS A 1 95 ? 4.968 -5.915 10.984 1.00 90.25 95 LYS A CA 1
ATOM 803 C C . LYS A 1 95 ? 5.492 -6.915 9.952 1.00 90.25 95 LYS A C 1
ATOM 805 O O . LYS A 1 95 ? 6.693 -7.049 9.782 1.00 90.25 95 LYS A O 1
ATOM 810 N N . ASN A 1 96 ? 4.580 -7.652 9.319 1.00 85.56 96 ASN A N 1
ATOM 811 C CA . ASN A 1 96 ? 4.868 -8.643 8.291 1.00 85.56 96 ASN A CA 1
ATOM 812 C C . ASN A 1 96 ? 3.832 -8.476 7.177 1.00 85.56 96 ASN A C 1
ATOM 814 O O . ASN A 1 96 ? 2.633 -8.615 7.431 1.00 85.56 96 ASN A O 1
ATOM 818 N N . VAL A 1 97 ? 4.280 -8.192 5.954 1.00 91.00 97 VAL A N 1
ATOM 819 C CA . VAL A 1 97 ? 3.409 -8.067 4.778 1.00 91.00 97 VAL A CA 1
ATOM 820 C C . VAL A 1 97 ? 3.679 -9.233 3.837 1.00 91.00 97 VAL A C 1
ATOM 822 O O . VAL A 1 97 ? 4.760 -9.344 3.266 1.00 91.00 97 VAL A O 1
ATOM 825 N N . GLY A 1 98 ? 2.684 -10.100 3.652 1.00 88.88 98 GLY A N 1
ATOM 826 C CA . GLY A 1 98 ? 2.744 -11.137 2.625 1.00 88.88 98 GLY A CA 1
ATOM 827 C C . GLY A 1 98 ? 2.641 -10.534 1.222 1.00 88.88 98 GLY A C 1
ATOM 828 O O . GLY A 1 98 ? 1.803 -9.667 0.972 1.00 88.88 98 GLY A O 1
ATOM 829 N N . MET A 1 99 ? 3.463 -11.015 0.288 1.00 91.25 99 MET A N 1
ATOM 830 C CA . MET A 1 99 ? 3.282 -10.729 -1.135 1.00 91.25 99 MET A CA 1
ATOM 831 C C . MET A 1 99 ? 2.281 -11.732 -1.720 1.00 91.25 99 MET A C 1
ATOM 833 O O . MET A 1 99 ? 2.607 -12.890 -1.962 1.00 91.25 99 MET A O 1
ATOM 837 N N . TYR A 1 100 ? 1.041 -11.288 -1.922 1.00 91.31 100 TYR A N 1
ATOM 838 C CA . TYR A 1 100 ? -0.074 -12.163 -2.312 1.00 91.31 100 TYR A CA 1
ATOM 839 C C . TYR A 1 100 ? -0.368 -12.211 -3.816 1.00 91.31 100 TYR A C 1
ATOM 841 O O . TYR A 1 100 ? -1.273 -12.926 -4.243 1.00 91.31 100 TYR A O 1
ATOM 849 N N . SER A 1 101 ? 0.367 -11.443 -4.619 1.00 92.44 101 SER A N 1
ATOM 850 C CA . SER A 1 101 ? 0.223 -11.396 -6.071 1.00 92.44 101 SER A CA 1
ATOM 851 C C . SER A 1 101 ? 1.501 -11.903 -6.722 1.00 92.44 101 SER A C 1
ATOM 853 O O . SER A 1 101 ? 2.525 -11.231 -6.652 1.00 92.44 101 SER A O 1
ATOM 855 N N . SER A 1 102 ? 1.448 -13.050 -7.403 1.00 91.38 102 SER A N 1
ATOM 856 C CA . SER A 1 102 ? 2.613 -13.617 -8.104 1.00 91.38 102 SER A CA 1
ATOM 857 C C . SER A 1 102 ? 3.161 -12.695 -9.200 1.00 91.38 102 SER A C 1
ATOM 859 O O . SER A 1 102 ? 4.363 -12.658 -9.441 1.00 91.38 102 SER A O 1
ATOM 861 N N . HIS A 1 103 ? 2.291 -11.916 -9.847 1.00 91.94 103 HIS A N 1
ATOM 862 C CA . HIS A 1 103 ? 2.688 -10.940 -10.865 1.00 91.94 103 HIS A CA 1
ATOM 863 C C . HIS A 1 103 ? 3.341 -9.691 -10.243 1.00 91.94 103 HIS A C 1
ATOM 865 O O . HIS A 1 103 ? 4.248 -9.108 -10.830 1.00 91.94 103 HIS A O 1
ATOM 871 N N . THR A 1 104 ? 2.917 -9.288 -9.040 1.00 94.81 104 THR A N 1
ATOM 872 C CA . THR A 1 104 ? 3.551 -8.175 -8.308 1.00 94.81 104 THR A CA 1
ATOM 873 C C . THR A 1 104 ? 4.873 -8.617 -7.676 1.00 94.81 104 THR A C 1
ATOM 875 O O . THR A 1 104 ? 5.844 -7.865 -7.693 1.00 94.81 104 THR A O 1
ATOM 878 N N . ASP A 1 105 ? 4.953 -9.864 -7.200 1.00 94.06 105 ASP A N 1
ATOM 879 C CA . ASP A 1 105 ? 6.191 -10.496 -6.732 1.00 94.06 105 ASP A CA 1
ATOM 880 C C . ASP A 1 105 ? 7.246 -10.566 -7.845 1.00 94.06 105 ASP A C 1
ATOM 882 O O . ASP A 1 105 ? 8.419 -10.313 -7.599 1.00 94.06 105 ASP A O 1
ATOM 886 N N . LEU A 1 106 ? 6.844 -10.828 -9.094 1.00 94.31 106 LEU A N 1
ATOM 887 C CA . LEU A 1 106 ? 7.724 -10.751 -10.266 1.00 94.31 106 LEU A CA 1
ATOM 888 C C . LEU A 1 106 ? 8.311 -9.340 -10.446 1.00 94.31 106 LEU A C 1
ATOM 890 O O . LEU A 1 106 ? 9.524 -9.203 -10.607 1.00 94.31 106 LEU A O 1
ATOM 894 N N . VAL A 1 107 ? 7.490 -8.285 -10.361 1.00 96.25 107 VAL A N 1
ATOM 895 C CA . VAL A 1 107 ? 7.986 -6.895 -10.428 1.00 96.25 107 VAL A CA 1
ATOM 896 C C . VAL A 1 107 ? 8.916 -6.582 -9.253 1.00 96.25 107 VAL A C 1
ATOM 898 O O . VAL A 1 107 ? 9.939 -5.927 -9.449 1.00 96.25 107 VAL A O 1
ATOM 901 N N . TRP A 1 108 ? 8.626 -7.096 -8.055 1.00 96.06 108 TRP A N 1
ATOM 902 C CA . TRP A 1 108 ? 9.504 -6.946 -6.893 1.00 96.06 108 TRP A CA 1
ATOM 903 C C . TRP A 1 108 ? 10.847 -7.677 -7.079 1.00 96.06 108 TRP A C 1
ATOM 905 O O . TRP A 1 108 ? 11.898 -7.100 -6.806 1.00 96.06 108 TRP A O 1
ATOM 915 N N . HIS A 1 109 ? 10.855 -8.893 -7.633 1.00 94.94 109 HIS A N 1
ATOM 916 C CA . HIS A 1 109 ? 12.087 -9.607 -7.988 1.00 94.94 109 HIS A CA 1
ATOM 917 C C . HIS A 1 109 ? 12.941 -8.834 -9.003 1.00 94.94 109 HIS A C 1
ATOM 919 O O . HIS A 1 109 ? 14.157 -8.740 -8.833 1.00 94.94 109 HIS A O 1
ATOM 925 N N . GLU A 1 110 ? 12.328 -8.243 -10.032 1.00 96.06 110 GLU A N 1
ATOM 926 C CA . GLU A 1 110 ? 13.055 -7.426 -11.013 1.00 96.06 110 GLU A CA 1
ATOM 927 C C . GLU A 1 110 ? 13.541 -6.094 -10.413 1.00 96.06 110 GLU A C 1
ATOM 929 O O . GLU A 1 110 ? 14.622 -5.624 -10.769 1.00 96.06 110 GLU A O 1
ATOM 934 N N . ALA A 1 111 ? 12.810 -5.523 -9.448 1.00 96.69 111 ALA A N 1
ATOM 935 C CA . ALA A 1 111 ? 13.229 -4.358 -8.665 1.00 96.69 111 ALA A CA 1
ATOM 936 C C . ALA A 1 111 ? 14.493 -4.657 -7.833 1.00 96.69 111 ALA A C 1
ATOM 938 O O . ALA A 1 111 ? 15.454 -3.887 -7.849 1.00 96.69 111 ALA A O 1
ATOM 939 N N . LEU A 1 112 ? 14.551 -5.828 -7.188 1.00 95.50 112 LEU A N 1
ATOM 940 C CA . LEU A 1 112 ? 15.698 -6.277 -6.387 1.00 95.50 112 LEU A CA 1
ATOM 941 C C . LEU A 1 112 ? 16.990 -6.466 -7.200 1.00 95.50 112 LEU A C 1
ATOM 943 O O . LEU A 1 112 ? 18.074 -6.444 -6.619 1.00 95.50 112 LEU A O 1
ATOM 947 N N . MET A 1 113 ? 16.918 -6.611 -8.530 1.00 95.62 113 MET A N 1
ATOM 948 C CA . MET A 1 113 ? 18.114 -6.687 -9.386 1.00 95.62 113 MET A CA 1
ATOM 949 C C . MET A 1 113 ? 18.912 -5.372 -9.405 1.00 95.62 113 MET A C 1
ATOM 951 O O . MET A 1 113 ? 20.110 -5.381 -9.685 1.00 95.62 113 MET A O 1
ATOM 955 N N . PHE A 1 114 ? 18.276 -4.252 -9.058 1.00 96.44 114 PHE A N 1
ATOM 956 C CA . PHE A 1 114 ? 18.900 -2.940 -8.903 1.00 96.44 114 PHE A CA 1
ATOM 957 C C . PHE A 1 114 ? 19.157 -2.649 -7.416 1.00 96.44 114 PHE A C 1
ATOM 959 O O . PHE A 1 114 ? 18.662 -1.663 -6.873 1.00 96.44 114 PHE A O 1
ATOM 966 N N . THR A 1 115 ? 19.890 -3.536 -6.734 1.00 94.12 115 THR A N 1
ATOM 967 C CA . THR A 1 115 ? 20.005 -3.579 -5.260 1.00 94.12 115 THR A CA 1
ATOM 968 C C . THR A 1 115 ? 20.240 -2.216 -4.600 1.00 94.12 115 THR A C 1
ATOM 970 O O . THR A 1 115 ? 19.531 -1.863 -3.662 1.00 94.12 115 THR A O 1
ATOM 973 N N . MET A 1 116 ? 21.183 -1.420 -5.116 1.00 97.31 116 MET A N 1
ATOM 974 C CA . MET A 1 116 ? 21.514 -0.092 -4.580 1.00 97.31 116 MET A CA 1
ATOM 975 C C . MET A 1 116 ? 20.392 0.936 -4.775 1.00 97.31 116 MET A C 1
ATOM 977 O O . MET A 1 116 ? 20.158 1.765 -3.900 1.00 97.31 116 MET A O 1
ATOM 981 N N . GLN A 1 117 ? 19.716 0.918 -5.925 1.00 98.31 117 GLN A N 1
ATOM 982 C CA . GLN A 1 117 ? 18.599 1.813 -6.224 1.00 98.31 117 GLN A CA 1
ATOM 983 C C . GLN A 1 117 ? 17.356 1.416 -5.423 1.00 98.31 117 GLN A C 1
ATOM 985 O O . GLN A 1 117 ? 16.697 2.278 -4.852 1.00 98.31 117 GLN A O 1
ATOM 990 N N . TYR A 1 118 ? 17.079 0.114 -5.320 1.00 98.31 118 TYR A N 1
ATOM 991 C CA . TYR A 1 118 ? 15.992 -0.429 -4.514 1.00 98.31 118 TYR A CA 1
ATOM 992 C C . TYR A 1 118 ? 16.157 -0.105 -3.024 1.00 98.31 118 TYR A C 1
ATOM 994 O O . TYR A 1 118 ? 15.206 0.360 -2.398 1.00 98.31 118 TYR A O 1
ATOM 1002 N N . GLN A 1 119 ? 17.360 -0.293 -2.468 1.00 98.06 119 GLN A N 1
ATOM 1003 C CA . GLN A 1 119 ? 17.658 0.066 -1.082 1.00 98.06 119 GLN A CA 1
ATOM 1004 C C . GLN A 1 119 ? 17.404 1.560 -0.838 1.00 98.06 119 GLN A C 1
ATOM 1006 O O . GLN A 1 119 ? 16.623 1.899 0.046 1.00 98.06 119 GLN A O 1
ATOM 1011 N N . ARG A 1 120 ? 17.967 2.442 -1.679 1.00 98.38 120 ARG A N 1
ATOM 1012 C CA . ARG A 1 120 ? 17.758 3.898 -1.572 1.00 98.38 120 ARG A CA 1
ATOM 1013 C C . ARG A 1 120 ? 16.295 4.304 -1.728 1.00 98.38 120 ARG A C 1
ATOM 1015 O O . ARG A 1 120 ? 15.855 5.204 -1.024 1.00 98.38 120 ARG A O 1
ATOM 1022 N N . LEU A 1 121 ? 15.544 3.655 -2.625 1.00 98.50 121 LEU A N 1
ATOM 1023 C CA . LEU A 1 121 ? 14.104 3.880 -2.753 1.00 98.50 121 LEU A CA 1
ATOM 1024 C C . LEU A 1 121 ? 13.404 3.567 -1.427 1.00 98.50 121 LEU A C 1
ATOM 1026 O O . LEU A 1 121 ? 12.618 4.382 -0.968 1.00 98.50 121 LEU A O 1
ATOM 1030 N N . CYS A 1 122 ? 13.689 2.421 -0.803 1.00 97.94 122 CYS A N 1
ATOM 1031 C CA . CYS A 1 122 ? 13.042 2.029 0.451 1.00 97.94 122 CYS A CA 1
ATOM 1032 C C . CYS A 1 122 ? 13.454 2.931 1.629 1.00 97.94 122 CYS A C 1
ATOM 1034 O O . CYS A 1 122 ? 12.589 3.374 2.382 1.00 97.94 122 CYS A O 1
ATOM 1036 N N . GLU A 1 123 ? 14.738 3.281 1.739 1.00 97.44 123 GLU A N 1
ATOM 1037 C CA . GLU A 1 123 ? 15.260 4.215 2.747 1.00 97.44 123 GLU A CA 1
ATOM 1038 C C . GLU A 1 123 ? 14.629 5.612 2.608 1.00 97.44 123 GLU A C 1
ATOM 1040 O O . GLU A 1 123 ? 14.114 6.156 3.584 1.00 97.44 123 GLU A O 1
ATOM 1045 N N . ASP A 1 124 ? 14.572 6.172 1.393 1.00 97.69 124 ASP A N 1
ATOM 1046 C CA . ASP A 1 124 ? 13.885 7.444 1.133 1.00 97.69 124 ASP A CA 1
ATOM 1047 C C . ASP A 1 124 ? 12.370 7.348 1.395 1.00 97.69 124 ASP A C 1
ATOM 1049 O O . ASP A 1 124 ? 11.757 8.302 1.875 1.00 97.69 124 ASP A O 1
ATOM 1053 N N . LEU A 1 125 ? 11.741 6.212 1.084 1.00 96.81 125 LEU A N 1
ATOM 1054 C CA . LEU A 1 125 ? 10.290 6.043 1.152 1.00 96.81 125 LEU A CA 1
ATOM 1055 C C . LEU A 1 125 ? 9.786 5.812 2.577 1.00 96.81 125 LEU A C 1
ATOM 1057 O O . LEU A 1 125 ? 8.876 6.518 3.009 1.00 96.81 125 LEU A O 1
ATOM 1061 N N . ILE A 1 126 ? 10.371 4.850 3.295 1.00 95.31 126 ILE A N 1
ATOM 1062 C CA . ILE A 1 126 ? 9.901 4.391 4.611 1.00 95.31 126 ILE A CA 1
ATOM 1063 C C . ILE A 1 126 ? 10.956 4.437 5.730 1.00 95.31 126 ILE A C 1
ATOM 1065 O O . ILE A 1 126 ? 10.608 4.171 6.875 1.00 95.31 126 ILE A O 1
ATOM 1069 N N . GLY A 1 127 ? 12.214 4.775 5.426 1.00 95.56 127 GLY A N 1
ATOM 1070 C CA . GLY A 1 127 ? 13.312 4.856 6.401 1.00 95.56 127 GLY A CA 1
ATOM 1071 C C . GLY A 1 127 ? 14.180 3.598 6.530 1.00 95.56 127 GLY A C 1
ATOM 1072 O O . GLY A 1 127 ? 15.232 3.659 7.158 1.00 95.56 127 GLY A O 1
ATOM 1073 N N . GLU A 1 128 ? 13.797 2.477 5.913 1.00 94.19 128 GLU A N 1
ATOM 1074 C CA . GLU A 1 128 ? 14.524 1.200 5.988 1.00 94.19 128 GLU A CA 1
ATOM 1075 C C . GLU A 1 128 ? 14.384 0.372 4.700 1.00 94.19 128 GLU A C 1
ATOM 1077 O O . GLU A 1 128 ? 13.504 0.620 3.875 1.00 94.19 128 GLU A O 1
ATOM 1082 N N . MET A 1 129 ? 15.232 -0.646 4.527 1.00 95.06 129 MET A N 1
ATOM 1083 C CA . MET A 1 129 ? 15.146 -1.582 3.403 1.00 95.06 129 MET A CA 1
ATOM 1084 C C . MET A 1 129 ? 14.069 -2.651 3.648 1.00 95.06 129 MET A C 1
ATOM 1086 O O . MET A 1 129 ? 14.148 -3.408 4.611 1.00 95.06 129 MET A O 1
ATOM 1090 N N . ILE A 1 130 ? 13.110 -2.796 2.728 1.00 93.75 130 ILE A N 1
ATOM 1091 C CA . ILE A 1 130 ? 12.159 -3.917 2.774 1.00 93.75 130 ILE A CA 1
ATOM 1092 C C . ILE A 1 130 ? 12.858 -5.171 2.232 1.00 93.75 130 ILE A C 1
ATOM 1094 O O . ILE A 1 130 ? 13.218 -5.255 1.059 1.00 93.75 130 ILE A O 1
ATOM 1098 N N . HIS A 1 131 ? 13.073 -6.165 3.090 1.00 89.19 131 HIS A N 1
ATOM 1099 C CA . HIS A 1 131 ? 13.755 -7.401 2.710 1.00 89.19 131 HIS A CA 1
ATOM 1100 C C . HIS A 1 131 ? 12.796 -8.419 2.083 1.00 89.19 131 HIS A C 1
ATOM 1102 O O . HIS A 1 131 ? 11.803 -8.817 2.693 1.00 89.19 131 HIS A O 1
ATOM 1108 N N . HIS A 1 132 ? 13.134 -8.910 0.888 1.00 82.12 132 HIS A N 1
ATOM 1109 C CA . HIS A 1 132 ? 12.456 -10.064 0.294 1.00 82.12 132 HIS A CA 1
ATOM 1110 C C . HIS A 1 132 ? 12.847 -11.343 1.029 1.00 82.12 132 HIS A C 1
ATOM 1112 O O . HIS A 1 132 ? 14.031 -11.659 1.147 1.00 82.12 132 HIS A O 1
ATOM 1118 N N . HIS A 1 133 ? 11.844 -12.072 1.509 1.00 72.00 133 HIS A N 1
ATOM 1119 C CA . HIS A 1 133 ? 11.998 -13.438 1.988 1.00 72.00 133 HIS A CA 1
ATOM 1120 C C . HIS A 1 133 ? 11.281 -14.364 0.999 1.00 72.00 133 HIS A C 1
ATOM 1122 O O . HIS A 1 133 ? 10.046 -14.367 0.965 1.00 72.00 133 HIS A O 1
ATOM 1128 N N . PRO A 1 134 ? 12.012 -15.138 0.176 1.00 62.38 134 PRO A N 1
ATOM 1129 C CA . PRO A 1 134 ? 11.381 -16.068 -0.745 1.00 62.38 134 PRO A CA 1
ATOM 1130 C C . PRO A 1 134 ? 10.640 -17.152 0.039 1.00 62.38 134 PRO A C 1
ATOM 1132 O O . PRO A 1 134 ? 11.151 -17.680 1.027 1.00 62.38 134 PRO A O 1
ATOM 1135 N N . HIS A 1 135 ? 9.447 -17.521 -0.430 1.00 56.50 135 HIS A N 1
ATOM 1136 C CA . HIS A 1 135 ? 8.709 -18.666 0.099 1.00 56.50 135 HIS A CA 1
ATOM 1137 C C . HIS A 1 135 ? 9.419 -19.952 -0.347 1.00 56.50 135 HIS A C 1
ATOM 1139 O O . HIS A 1 135 ? 9.172 -20.474 -1.436 1.00 56.50 135 HIS A O 1
ATOM 1145 N N . VAL A 1 136 ? 10.361 -20.423 0.472 1.00 41.50 136 VAL A N 1
ATOM 1146 C CA . VAL A 1 136 ? 11.139 -21.633 0.195 1.00 41.50 136 VAL A CA 1
ATOM 1147 C C . VAL A 1 136 ? 10.232 -22.860 0.342 1.00 41.50 136 VAL A C 1
ATOM 1149 O O . VAL A 1 136 ? 9.669 -23.101 1.401 1.00 41.50 136 VAL A O 1
ATOM 1152 N N . ASP A 1 137 ? 10.112 -23.633 -0.737 1.00 35.22 137 ASP A N 1
ATOM 1153 C CA . ASP A 1 137 ? 9.522 -24.977 -0.785 1.00 35.22 137 ASP A CA 1
ATOM 1154 C C . ASP A 1 137 ? 8.070 -25.138 -0.282 1.00 35.22 137 ASP A C 1
ATOM 1156 O O . ASP A 1 137 ? 7.789 -25.800 0.717 1.00 35.22 137 ASP A O 1
ATOM 1160 N N . GLY A 1 138 ? 7.112 -24.625 -1.070 1.00 43.88 138 GLY A N 1
ATOM 1161 C CA . GLY A 1 138 ? 5.729 -25.145 -1.139 1.00 43.88 138 GLY A CA 1
ATOM 1162 C C . GLY A 1 138 ? 4.885 -25.055 0.140 1.00 43.88 138 GLY A C 1
ATOM 1163 O O . GLY A 1 138 ? 3.780 -25.595 0.192 1.00 43.88 138 GLY A O 1
ATOM 1164 N N . SER A 1 139 ? 5.406 -24.380 1.158 1.00 38.94 139 SER A N 1
ATOM 1165 C CA . SER A 1 139 ? 4.849 -24.231 2.492 1.00 38.94 139 SER A CA 1
ATOM 1166 C C . SER A 1 139 ? 5.296 -22.871 3.052 1.00 38.94 139 SER A C 1
ATOM 1168 O O . SER A 1 139 ? 6.388 -22.407 2.754 1.00 38.94 139 SER A O 1
ATOM 1170 N N . ALA A 1 140 ? 4.496 -22.146 3.826 1.00 43.06 140 ALA A N 1
ATOM 1171 C CA . ALA A 1 140 ? 3.097 -22.382 4.166 1.00 43.06 140 ALA A CA 1
ATOM 1172 C C . ALA A 1 140 ? 2.143 -21.662 3.190 1.00 43.06 140 ALA A C 1
ATOM 1174 O O . ALA A 1 140 ? 2.523 -20.704 2.518 1.00 43.06 140 ALA A O 1
ATOM 1175 N N . GLN A 1 141 ? 0.868 -22.070 3.173 1.00 53.59 141 GLN A N 1
ATOM 1176 C CA . GLN A 1 141 ? -0.186 -21.096 2.863 1.00 53.59 141 GLN A CA 1
ATOM 1177 C C . GLN A 1 141 ? -0.044 -19.934 3.860 1.00 53.59 141 GLN A C 1
ATOM 1179 O O . GLN A 1 141 ? 0.257 -20.204 5.029 1.00 53.59 141 GLN A O 1
ATOM 1184 N N . PRO A 1 142 ? -0.226 -18.670 3.443 1.00 60.03 142 PRO A N 1
ATOM 1185 C CA . PRO A 1 142 ? -0.133 -17.556 4.373 1.00 60.03 142 PRO A CA 1
ATOM 1186 C C . PRO A 1 142 ? -1.080 -17.793 5.547 1.00 60.03 142 PRO A C 1
ATOM 1188 O O . PRO A 1 142 ? -2.210 -18.244 5.347 1.00 60.03 142 PRO A O 1
ATOM 1191 N N . ASN A 1 143 ? -0.602 -17.516 6.763 1.00 82.31 143 ASN A N 1
ATOM 1192 C CA . ASN A 1 143 ? -1.401 -17.676 7.972 1.00 82.31 143 ASN A CA 1
ATOM 1193 C C . ASN A 1 143 ? -2.745 -16.951 7.775 1.00 82.31 143 ASN A C 1
ATOM 1195 O O . ASN A 1 143 ? -2.780 -15.805 7.322 1.00 82.31 143 ASN A O 1
ATOM 1199 N N . GLU A 1 144 ? -3.841 -17.645 8.081 1.00 87.44 144 GLU A N 1
ATOM 1200 C CA . GLU A 1 144 ? -5.188 -17.188 7.749 1.00 87.44 144 GLU A CA 1
ATOM 1201 C C . GLU A 1 144 ? -5.475 -15.800 8.349 1.00 87.44 144 GLU A C 1
ATOM 1203 O O . GLU A 1 144 ? -5.876 -14.883 7.628 1.00 87.44 144 GLU A O 1
ATOM 1208 N N . HIS A 1 145 ? -5.115 -15.597 9.618 1.00 89.81 145 HIS A N 1
ATOM 1209 C CA . HIS A 1 145 ? -5.205 -14.304 10.287 1.00 89.81 145 HIS A CA 1
ATOM 1210 C C . HIS A 1 145 ? -4.295 -13.239 9.659 1.00 89.81 145 HIS A C 1
ATOM 1212 O O . HIS A 1 145 ? -4.746 -12.108 9.481 1.00 89.81 145 HIS A O 1
ATOM 1218 N N . GLN A 1 146 ? -3.061 -13.564 9.253 1.00 90.75 146 GLN A N 1
ATOM 1219 C CA . GLN A 1 146 ? -2.188 -12.605 8.551 1.00 90.75 146 GLN A CA 1
ATOM 1220 C C . GLN A 1 146 ? -2.797 -12.141 7.222 1.00 90.75 146 GLN A C 1
ATOM 1222 O O . GLN A 1 146 ? -2.730 -10.953 6.890 1.00 90.75 146 GLN A O 1
ATOM 1227 N N . ARG A 1 147 ? -3.423 -13.052 6.467 1.00 92.06 147 ARG A N 1
ATOM 1228 C CA . ARG A 1 147 ? -4.114 -12.705 5.221 1.00 92.06 147 ARG A CA 1
ATOM 1229 C C . ARG A 1 147 ? -5.377 -11.884 5.490 1.00 92.06 147 ARG A C 1
ATOM 1231 O O . ARG A 1 147 ? -5.576 -10.874 4.821 1.00 92.06 147 ARG A O 1
ATOM 1238 N N . ALA A 1 148 ? -6.189 -12.255 6.478 1.00 92.56 148 ALA A N 1
ATOM 1239 C CA . ALA A 1 148 ? -7.386 -11.503 6.860 1.00 92.56 148 ALA A CA 1
ATOM 1240 C C . ALA A 1 148 ? -7.055 -10.088 7.376 1.00 92.56 148 ALA A C 1
ATOM 1242 O O . ALA A 1 148 ? -7.714 -9.115 7.006 1.00 92.56 148 ALA A O 1
ATOM 1243 N N . LEU A 1 149 ? -5.994 -9.954 8.179 1.00 93.38 149 LEU A N 1
ATOM 1244 C CA . LEU A 1 149 ? -5.501 -8.675 8.693 1.00 93.38 149 LEU A CA 1
ATOM 1245 C C . LEU A 1 149 ? -4.960 -7.787 7.562 1.00 93.38 149 LEU A C 1
ATOM 1247 O O . LEU A 1 149 ? -5.300 -6.605 7.508 1.00 93.38 149 LEU A O 1
ATOM 1251 N N . PHE A 1 150 ? -4.192 -8.357 6.622 1.00 95.12 150 PHE A N 1
ATOM 1252 C CA . PHE A 1 150 ? -3.790 -7.661 5.396 1.00 95.12 150 PHE A CA 1
ATOM 1253 C C . PHE A 1 150 ? -5.007 -7.140 4.630 1.00 95.12 150 PHE A C 1
ATOM 1255 O O . PHE A 1 150 ? -5.053 -5.959 4.299 1.00 95.12 150 PHE A O 1
ATOM 1262 N N . GLU A 1 151 ? -6.003 -7.994 4.379 1.00 94.44 151 GLU A N 1
ATOM 1263 C CA . GLU A 1 151 ? -7.200 -7.621 3.626 1.00 94.44 151 GLU A CA 1
ATOM 1264 C C . GLU A 1 151 ? -7.989 -6.493 4.304 1.00 94.44 151 GLU A C 1
ATOM 1266 O O . GLU A 1 151 ? -8.414 -5.562 3.620 1.00 94.44 151 GLU A O 1
ATOM 1271 N N . ILE A 1 152 ? -8.152 -6.526 5.631 1.00 94.38 152 ILE A N 1
ATOM 1272 C CA . ILE A 1 152 ? -8.858 -5.484 6.394 1.00 94.38 152 ILE A CA 1
ATOM 1273 C C . ILE A 1 152 ? -8.098 -4.158 6.381 1.00 94.38 152 ILE A C 1
ATOM 1275 O O . ILE A 1 152 ? -8.706 -3.122 6.115 1.00 94.38 152 ILE A O 1
ATOM 1279 N N . VAL A 1 153 ? -6.785 -4.159 6.622 1.00 96.25 153 VAL A N 1
ATOM 1280 C CA . VAL A 1 153 ? -5.985 -2.923 6.574 1.00 96.25 153 VAL A CA 1
ATOM 1281 C C . VAL A 1 153 ? -5.992 -2.345 5.158 1.00 96.25 153 VAL A C 1
ATOM 1283 O O . VAL A 1 153 ? -6.347 -1.182 4.979 1.00 96.25 153 VAL A O 1
ATOM 1286 N N . TYR A 1 154 ? -5.727 -3.174 4.143 1.00 96.88 154 TYR A N 1
ATOM 1287 C CA . TYR A 1 154 ? -5.729 -2.774 2.734 1.00 96.88 154 TYR A CA 1
ATOM 1288 C C . TYR A 1 154 ? -7.079 -2.172 2.313 1.00 96.88 154 TYR A C 1
ATOM 1290 O O . TYR A 1 154 ? -7.123 -1.107 1.705 1.00 96.88 154 TYR A O 1
ATOM 1298 N N . SER A 1 155 ? -8.197 -2.818 2.665 1.00 94.75 155 SER A N 1
ATOM 1299 C CA . SER A 1 155 ? -9.549 -2.352 2.310 1.00 94.75 155 SER A CA 1
ATOM 1300 C C . SER A 1 155 ? -10.066 -1.193 3.175 1.00 94.75 155 SER A C 1
ATOM 1302 O O . SER A 1 155 ? -11.018 -0.511 2.777 1.00 94.75 155 SER A O 1
ATOM 1304 N N . THR A 1 156 ? -9.422 -0.924 4.317 1.00 95.19 156 THR A N 1
ATOM 1305 C CA . THR A 1 156 ? -9.618 0.298 5.110 1.00 95.19 156 THR A CA 1
ATOM 1306 C C . THR A 1 156 ? -8.928 1.486 4.441 1.00 95.19 156 THR A C 1
ATOM 1308 O O . THR A 1 156 ? -9.573 2.514 4.245 1.00 95.19 156 THR A O 1
ATOM 1311 N N . ILE A 1 157 ? -7.658 1.347 4.037 1.00 96.69 157 ILE A N 1
ATOM 1312 C CA . ILE A 1 157 ? -6.860 2.481 3.542 1.00 96.69 157 ILE A CA 1
ATOM 1313 C C . ILE A 1 157 ? -6.992 2.735 2.032 1.00 96.69 157 ILE A C 1
ATOM 1315 O O . ILE A 1 157 ? -6.907 3.891 1.627 1.00 96.69 157 ILE A O 1
ATOM 1319 N N . PHE A 1 158 ? -7.244 1.723 1.192 1.00 96.69 158 PHE A N 1
ATOM 1320 C CA . PHE A 1 158 ? -7.300 1.865 -0.274 1.00 96.69 158 PHE A CA 1
ATOM 1321 C C . PHE A 1 158 ? -8.709 1.736 -0.876 1.00 96.69 158 PHE A C 1
ATOM 1323 O O . PHE A 1 158 ? -9.578 0.995 -0.402 1.00 96.69 158 PHE A O 1
ATOM 1330 N N . ASN A 1 159 ? -8.909 2.409 -2.012 1.00 94.38 159 ASN A N 1
ATOM 1331 C CA . ASN A 1 159 ? -9.984 2.104 -2.954 1.00 94.38 159 ASN A CA 1
ATOM 1332 C C . ASN A 1 159 ? -9.624 0.841 -3.754 1.00 94.38 159 ASN A C 1
ATOM 1334 O O . ASN A 1 159 ? -8.497 0.712 -4.244 1.00 94.38 159 ASN A O 1
ATOM 1338 N N . ILE A 1 160 ? -10.579 -0.086 -3.882 1.00 91.75 160 ILE A N 1
ATOM 1339 C CA . ILE A 1 160 ? -10.375 -1.396 -4.511 1.00 91.75 160 ILE A CA 1
ATOM 1340 C C . ILE A 1 160 ? -11.026 -1.421 -5.894 1.00 91.75 160 ILE A C 1
ATOM 1342 O O . ILE A 1 160 ? -12.251 -1.349 -6.030 1.00 91.75 160 ILE A O 1
ATOM 1346 N N . TYR A 1 161 ? -10.179 -1.592 -6.902 1.00 91.69 161 TYR A N 1
ATOM 1347 C CA . TYR A 1 161 ? -10.523 -1.803 -8.301 1.00 91.69 161 TYR A CA 1
ATOM 1348 C C . TYR A 1 161 ? -10.596 -3.313 -8.623 1.00 91.69 161 TYR A C 1
ATOM 1350 O O . TYR A 1 161 ? -9.939 -4.118 -7.947 1.00 91.69 161 TYR A O 1
ATOM 1358 N N . PRO A 1 162 ? -11.371 -3.734 -9.643 1.00 90.94 162 PRO A N 1
ATOM 1359 C CA . PRO A 1 162 ? -11.446 -5.133 -10.082 1.00 90.94 162 PRO A CA 1
ATOM 1360 C C . PRO A 1 162 ? -10.077 -5.775 -10.359 1.00 90.94 162 PRO A C 1
ATOM 1362 O O . PRO A 1 162 ? -9.859 -6.943 -10.039 1.00 90.94 162 PRO A O 1
ATOM 1365 N N . GLU A 1 163 ? -9.142 -4.996 -10.892 1.00 92.88 163 GLU A N 1
ATOM 1366 C CA . GLU A 1 163 ? -7.770 -5.380 -11.209 1.00 92.88 163 GLU A CA 1
ATOM 1367 C C . GLU A 1 163 ? -6.974 -5.733 -9.943 1.00 92.88 163 GLU A C 1
ATOM 1369 O O . GLU A 1 163 ? -6.247 -6.727 -9.935 1.00 92.88 163 GLU A O 1
ATOM 1374 N N . ASN A 1 164 ? -7.179 -5.021 -8.824 1.00 90.31 164 ASN A N 1
ATOM 1375 C CA . ASN A 1 164 ? -6.546 -5.385 -7.549 1.00 90.31 164 ASN A CA 1
ATOM 1376 C C . ASN A 1 164 ? -7.083 -6.733 -7.037 1.00 90.31 164 ASN A C 1
ATOM 1378 O O . ASN A 1 164 ? -6.318 -7.550 -6.531 1.00 90.31 164 ASN A O 1
ATOM 1382 N N . ILE A 1 165 ? -8.387 -6.999 -7.199 1.00 90.62 165 ILE A N 1
ATOM 1383 C CA . ILE A 1 165 ? -9.018 -8.275 -6.807 1.00 90.62 165 ILE A CA 1
ATOM 1384 C C . ILE A 1 165 ? -8.517 -9.429 -7.690 1.00 90.62 165 ILE A C 1
ATOM 1386 O O . ILE A 1 165 ? -8.366 -10.556 -7.213 1.00 90.62 165 ILE A O 1
ATOM 1390 N N . PHE A 1 166 ? -8.237 -9.166 -8.968 1.00 91.75 166 PHE A N 1
ATOM 1391 C CA . PHE A 1 166 ? -7.587 -10.133 -9.851 1.00 91.75 166 PHE A CA 1
ATOM 1392 C C . PHE A 1 166 ? -6.150 -10.428 -9.394 1.00 91.75 166 PHE A C 1
ATOM 1394 O O . PHE A 1 166 ? -5.778 -11.593 -9.261 1.00 91.75 166 PHE A O 1
ATOM 1401 N N . LEU A 1 167 ? -5.359 -9.389 -9.104 1.00 92.88 167 LEU A N 1
ATOM 1402 C CA . LEU A 1 167 ? -3.945 -9.520 -8.739 1.00 92.88 167 LEU A CA 1
ATOM 1403 C C . LEU A 1 167 ? -3.718 -10.134 -7.353 1.00 92.88 167 LEU A C 1
ATOM 1405 O O . LEU A 1 167 ? -2.839 -10.983 -7.221 1.00 92.88 167 LEU A O 1
ATOM 1409 N N . LEU A 1 168 ? -4.477 -9.710 -6.338 1.00 92.12 168 LEU A N 1
ATOM 1410 C CA . LEU A 1 168 ? -4.348 -10.141 -4.936 1.00 92.12 168 LEU A CA 1
ATOM 1411 C C . LEU A 1 168 ? -5.223 -11.350 -4.580 1.00 92.12 168 LEU A C 1
ATOM 1413 O O . LEU A 1 168 ? -5.201 -11.805 -3.431 1.00 92.12 168 LEU A O 1
ATOM 1417 N N . GLY A 1 169 ? -6.035 -11.827 -5.524 1.00 90.56 169 GLY A N 1
ATOM 1418 C CA . GLY A 1 169 ? -7.075 -12.819 -5.286 1.00 90.56 169 GLY A CA 1
ATOM 1419 C C . GLY A 1 169 ? -8.299 -12.265 -4.544 1.00 90.56 169 GLY A C 1
ATOM 1420 O O . GLY A 1 169 ? -8.346 -11.129 -4.072 1.00 90.56 169 GLY A O 1
ATOM 1421 N N . ARG A 1 170 ? -9.334 -13.106 -4.435 1.00 86.44 170 ARG A N 1
ATOM 1422 C CA . ARG A 1 170 ? -10.608 -12.733 -3.803 1.00 86.44 170 ARG A CA 1
ATOM 1423 C C . ARG A 1 170 ? -10.466 -12.564 -2.291 1.00 86.44 170 ARG A C 1
ATOM 1425 O O . ARG A 1 170 ? -10.094 -13.512 -1.606 1.00 86.44 170 ARG A O 1
ATOM 1432 N N . PHE A 1 171 ? -10.873 -11.391 -1.820 1.00 87.81 171 PHE A N 1
ATOM 1433 C CA . PHE A 1 171 ? -10.974 -11.026 -0.412 1.00 87.81 171 PHE A CA 1
ATOM 1434 C C . PHE A 1 171 ? -12.129 -11.766 0.294 1.00 87.81 171 PHE A C 1
ATOM 1436 O O . PHE A 1 171 ? -13.036 -12.285 -0.367 1.00 87.81 171 PHE A O 1
ATOM 1443 N N . GLY A 1 172 ? -12.121 -11.787 1.630 1.00 85.31 172 GLY A N 1
ATOM 1444 C CA . GLY A 1 172 ? -13.167 -12.391 2.464 1.00 85.31 172 GLY A CA 1
ATOM 1445 C C . GLY A 1 172 ? -13.121 -13.918 2.500 1.00 85.31 172 GLY A C 1
ATOM 1446 O O . GLY A 1 172 ? -14.161 -14.557 2.632 1.00 85.31 172 GLY A O 1
ATOM 1447 N N . ARG A 1 173 ? -11.933 -14.506 2.317 1.00 86.31 173 ARG A N 1
ATOM 1448 C CA . ARG A 1 173 ? -11.713 -15.967 2.323 1.00 86.31 173 ARG A CA 1
ATOM 1449 C C . ARG A 1 173 ? -11.012 -16.495 3.570 1.00 86.31 173 ARG A C 1
ATOM 1451 O O . ARG A 1 173 ? -11.026 -17.701 3.783 1.00 86.31 173 ARG A O 1
ATOM 1458 N N . CYS A 1 174 ? -10.399 -15.606 4.338 1.00 86.94 174 CYS A N 1
ATOM 1459 C CA . CYS A 1 174 ? -9.610 -15.919 5.518 1.00 86.94 174 CYS A CA 1
ATOM 1460 C C . CYS A 1 174 ? -10.220 -15.218 6.736 1.00 86.94 174 CYS A C 1
ATOM 1462 O O . CYS A 1 174 ? -10.687 -14.081 6.628 1.00 86.94 174 CYS A O 1
ATOM 1464 N N . LYS A 1 175 ? -10.217 -15.899 7.879 1.00 87.56 175 LYS A N 1
ATOM 1465 C CA . LYS A 1 175 ? -10.682 -15.413 9.181 1.00 87.56 175 LYS A CA 1
ATOM 1466 C C . LYS A 1 175 ? -9.593 -14.660 9.941 1.00 87.56 175 LYS A C 1
ATOM 1468 O O . LYS A 1 175 ? -8.411 -14.977 9.833 1.00 87.56 175 LYS A O 1
ATOM 1473 N N . LEU A 1 176 ? -10.000 -13.686 10.753 1.00 89.25 176 LEU A N 1
ATOM 1474 C CA . LEU A 1 176 ? -9.159 -13.159 11.827 1.00 89.25 176 LEU A CA 1
ATOM 1475 C C . LEU A 1 176 ? -9.088 -14.152 12.997 1.00 89.25 176 LEU A C 1
ATOM 1477 O O . LEU A 1 176 ? -10.065 -14.840 13.281 1.00 89.25 176 LEU A O 1
ATOM 1481 N N . ASP A 1 177 ? -7.971 -14.154 13.728 1.00 89.31 177 ASP A N 1
ATOM 1482 C CA . ASP A 1 177 ? -7.889 -14.827 15.026 1.00 89.31 177 ASP A CA 1
ATOM 1483 C C . ASP A 1 177 ? -8.871 -14.181 16.014 1.00 89.31 177 ASP A C 1
ATOM 1485 O O . ASP A 1 177 ? -8.841 -12.962 16.206 1.00 89.31 177 ASP A O 1
ATOM 1489 N N . GLN A 1 178 ? -9.676 -14.986 16.715 1.00 87.50 178 GLN A N 1
ATOM 1490 C CA . GLN A 1 178 ? -10.671 -14.474 17.669 1.00 87.50 178 GLN A CA 1
ATOM 1491 C C . GLN A 1 178 ? -10.046 -13.560 18.736 1.00 87.50 178 GLN A C 1
ATOM 1493 O O . GLN A 1 178 ? -10.582 -12.500 19.034 1.00 87.50 178 GLN A O 1
ATOM 1498 N N . ARG A 1 179 ? -8.833 -13.882 19.209 1.00 89.25 179 ARG A N 1
ATOM 1499 C CA . ARG A 1 179 ? -8.081 -13.038 20.158 1.00 89.25 179 ARG A CA 1
ATOM 1500 C C . ARG A 1 179 ? -7.882 -11.608 19.648 1.00 89.25 179 ARG A C 1
ATOM 1502 O O . ARG A 1 179 ? -7.990 -10.664 20.423 1.00 89.25 179 ARG A O 1
ATOM 1509 N N . PHE A 1 180 ? -7.592 -11.433 18.357 1.00 89.50 180 PHE A N 1
ATOM 1510 C CA . PHE A 1 180 ? -7.463 -10.102 17.763 1.00 89.50 180 PHE A CA 1
ATOM 1511 C C . PHE A 1 180 ? -8.807 -9.363 17.788 1.00 89.50 180 PHE A C 1
ATOM 1513 O O . PHE A 1 180 ? -8.853 -8.194 18.172 1.00 89.50 180 PHE A O 1
ATOM 1520 N N . VAL A 1 181 ? -9.896 -10.049 17.424 1.00 89.25 181 VAL A N 1
ATOM 1521 C CA . VAL A 1 181 ? -11.258 -9.494 17.463 1.00 89.25 181 VAL A CA 1
ATOM 1522 C C . VAL A 1 181 ? -11.609 -9.052 18.888 1.00 89.25 181 VAL A C 1
ATOM 1524 O O . VAL A 1 181 ? -11.977 -7.893 19.087 1.00 89.25 181 VAL A O 1
ATOM 1527 N N . ASP A 1 182 ? -11.392 -9.916 19.881 1.00 88.62 182 ASP A N 1
ATOM 1528 C CA . ASP A 1 182 ? -11.651 -9.645 21.297 1.00 88.62 182 ASP A CA 1
ATOM 1529 C C . ASP A 1 182 ? -10.886 -8.407 21.795 1.00 88.62 182 ASP A C 1
ATOM 1531 O O . ASP A 1 182 ? -11.488 -7.511 22.387 1.00 88.62 182 ASP A O 1
ATOM 1535 N N . HIS A 1 183 ? -9.582 -8.299 21.504 1.00 89.12 183 HIS A N 1
ATOM 1536 C CA . HIS A 1 183 ? -8.759 -7.145 21.901 1.00 89.12 183 HIS A CA 1
ATOM 1537 C C . HIS A 1 183 ? -9.195 -5.828 21.233 1.00 89.12 183 HIS A C 1
ATOM 1539 O O . HIS A 1 183 ? -9.148 -4.759 21.848 1.00 89.12 183 HIS A O 1
ATOM 1545 N N . VAL A 1 184 ? -9.665 -5.877 19.982 1.00 87.81 184 VAL A N 1
ATOM 1546 C CA . VAL A 1 184 ? -10.199 -4.695 19.285 1.00 87.81 184 VAL A CA 1
ATOM 1547 C C . VAL A 1 184 ? -11.571 -4.279 19.842 1.00 87.81 184 VAL A C 1
ATOM 1549 O O . VAL A 1 184 ? -11.888 -3.082 19.912 1.00 87.81 184 VAL A O 1
ATOM 1552 N N . LEU A 1 185 ? -12.384 -5.246 20.274 1.00 86.50 185 LEU A N 1
ATOM 1553 C CA . LEU A 1 185 ? -13.664 -5.004 20.942 1.00 86.50 185 LEU A CA 1
ATOM 1554 C C . LEU A 1 185 ? -13.490 -4.534 22.398 1.00 86.50 185 LEU A C 1
ATOM 1556 O O . LEU A 1 185 ? -14.293 -3.720 22.854 1.00 86.50 185 LEU A O 1
ATOM 1560 N N . SER A 1 186 ? -12.429 -4.954 23.099 1.00 85.12 186 SER A N 1
ATOM 1561 C CA . SER A 1 186 ? -12.148 -4.593 24.500 1.00 85.12 186 SER A CA 1
ATOM 1562 C C . SER A 1 186 ? -11.602 -3.173 24.707 1.00 85.12 186 SER A C 1
ATOM 1564 O O . SER A 1 186 ? -11.319 -2.800 25.842 1.00 85.12 186 SER A O 1
ATOM 1566 N N . PHE A 1 187 ? -11.469 -2.374 23.640 1.00 71.56 187 PHE A N 1
ATOM 1567 C CA . PHE A 1 187 ? -10.993 -0.982 23.674 1.00 71.56 187 PHE A CA 1
ATOM 1568 C C . PHE A 1 187 ? -9.565 -0.778 24.227 1.00 71.56 187 PHE A C 1
ATOM 1570 O O . PHE A 1 187 ? -9.280 0.276 24.792 1.00 71.56 187 PHE A O 1
ATOM 1577 N N . ASP A 1 188 ? -8.641 -1.716 23.991 1.00 82.38 188 ASP A N 1
ATOM 1578 C CA . ASP A 1 188 ? -7.204 -1.482 24.219 1.00 82.38 188 ASP A CA 1
ATOM 1579 C C . ASP A 1 188 ? -6.464 -1.240 22.882 1.00 82.38 188 ASP A C 1
ATOM 1581 O O . ASP A 1 188 ? -5.862 -2.161 22.318 1.00 82.38 188 ASP A O 1
ATOM 1585 N N . PRO A 1 189 ? -6.531 -0.017 22.311 1.00 80.50 189 PRO A N 1
ATOM 1586 C CA . PRO A 1 189 ? -5.863 0.281 21.048 1.00 80.50 189 PRO A CA 1
ATOM 1587 C C . PRO A 1 189 ? -4.342 0.162 21.176 1.00 80.50 189 PRO A C 1
ATOM 1589 O O . PRO A 1 189 ? -3.700 -0.296 20.237 1.00 80.50 189 PRO A O 1
ATOM 1592 N N . THR A 1 190 ? -3.773 0.512 22.333 1.00 86.19 190 THR A N 1
ATOM 1593 C CA . THR A 1 190 ? -2.330 0.457 22.594 1.00 86.19 190 THR A CA 1
ATOM 1594 C C . THR A 1 190 ? -1.817 -0.976 22.499 1.00 86.19 190 THR A C 1
ATOM 1596 O O . THR A 1 190 ? -0.828 -1.230 21.810 1.00 86.19 190 THR A O 1
ATOM 1599 N N . PHE A 1 191 ? -2.519 -1.934 23.114 1.00 89.12 191 PHE A N 1
ATOM 1600 C CA . PHE A 1 191 ? -2.194 -3.353 22.994 1.00 89.12 191 PHE A CA 1
ATOM 1601 C C . PHE A 1 191 ? -2.315 -3.846 21.550 1.00 89.12 191 PHE A C 1
ATOM 1603 O O . PHE A 1 191 ? -1.407 -4.531 21.072 1.00 89.12 191 PHE A O 1
ATOM 1610 N N . VAL A 1 192 ? -3.399 -3.489 20.846 1.00 90.19 192 VAL A N 1
ATOM 1611 C CA . VAL A 1 192 ? -3.626 -3.901 19.449 1.00 90.19 192 VAL A CA 1
ATOM 1612 C C . VAL A 1 192 ? -2.519 -3.379 18.533 1.00 90.19 192 VAL A C 1
ATOM 1614 O O . VAL A 1 192 ? -1.947 -4.161 17.771 1.00 90.19 192 VAL A O 1
ATOM 1617 N N . ILE A 1 193 ? -2.177 -2.090 18.631 1.00 92.38 193 ILE A N 1
ATOM 1618 C CA . ILE A 1 193 ? -1.091 -1.475 17.859 1.00 92.38 193 ILE A CA 1
ATOM 1619 C C . ILE A 1 193 ? 0.222 -2.196 18.168 1.00 92.38 193 ILE A C 1
ATOM 1621 O O . ILE A 1 193 ? 0.843 -2.750 17.263 1.00 92.38 193 ILE A O 1
ATOM 1625 N N . HIS A 1 194 ? 0.599 -2.278 19.448 1.00 90.94 194 HIS A N 1
ATOM 1626 C CA . HIS A 1 194 ? 1.873 -2.859 19.869 1.00 90.94 194 HIS A CA 1
ATOM 1627 C C . HIS A 1 194 ? 2.039 -4.331 19.461 1.00 90.94 194 HIS A C 1
ATOM 1629 O O . HIS A 1 194 ? 3.153 -4.760 19.158 1.00 90.94 194 HIS A O 1
ATOM 1635 N N . HIS A 1 195 ? 0.967 -5.130 19.436 1.00 89.75 195 HIS A N 1
ATOM 1636 C CA . HIS A 1 195 ? 1.061 -6.555 19.101 1.00 89.75 195 HIS A CA 1
ATOM 1637 C C . HIS A 1 195 ? 0.941 -6.837 17.600 1.00 89.75 195 HIS A C 1
ATOM 1639 O O . HIS A 1 195 ? 1.762 -7.600 17.083 1.00 89.75 195 HIS A O 1
ATOM 1645 N N . TYR A 1 196 ? 0.006 -6.198 16.893 1.00 90.50 196 TYR A N 1
ATOM 1646 C CA . TYR A 1 196 ? -0.367 -6.576 15.523 1.00 90.50 196 TYR A CA 1
ATOM 1647 C C . TYR A 1 196 ? 0.126 -5.604 14.437 1.00 90.50 196 TYR A C 1
ATOM 1649 O O . TYR A 1 196 ? 0.313 -6.021 13.292 1.00 90.50 196 TYR A O 1
ATOM 1657 N N . PHE A 1 197 ? 0.387 -4.340 14.779 1.00 95.19 197 PHE A N 1
ATOM 1658 C CA . PHE A 1 197 ? 0.779 -3.293 13.830 1.00 95.19 197 PHE A CA 1
ATOM 1659 C C . PHE A 1 197 ? 2.247 -2.893 13.995 1.00 95.19 197 PHE A C 1
ATOM 1661 O O . PHE A 1 197 ? 2.905 -3.234 14.978 1.00 95.19 197 PHE A O 1
ATOM 1668 N N . LYS A 1 198 ? 2.796 -2.218 12.989 1.00 94.81 198 LYS A N 1
ATOM 1669 C CA . LYS A 1 198 ? 4.183 -1.759 13.005 1.00 94.81 198 LYS A CA 1
ATOM 1670 C C . LYS A 1 198 ? 4.323 -0.472 13.828 1.00 94.81 198 LYS A C 1
ATOM 1672 O O . LYS A 1 198 ? 3.575 0.482 13.627 1.00 94.81 198 LYS A O 1
ATOM 1677 N N . THR A 1 199 ? 5.314 -0.439 14.717 1.00 93.69 199 THR A N 1
ATOM 1678 C CA . THR A 1 199 ? 5.791 0.797 15.354 1.00 93.69 199 THR A CA 1
ATOM 1679 C C . THR A 1 199 ? 6.642 1.571 14.351 1.00 93.69 199 THR A C 1
ATOM 1681 O O . THR A 1 199 ? 7.508 0.978 13.712 1.00 93.69 199 THR A O 1
ATOM 1684 N N . ASN A 1 200 ? 6.411 2.875 14.207 1.00 94.56 200 ASN A N 1
ATOM 1685 C CA . ASN A 1 200 ? 7.141 3.727 13.270 1.00 94.56 200 ASN A CA 1
ATOM 1686 C C . ASN A 1 200 ? 7.775 4.910 14.013 1.00 94.56 200 ASN A C 1
ATOM 1688 O O . ASN A 1 200 ? 7.095 5.555 14.805 1.00 94.56 200 ASN A O 1
ATOM 1692 N N . ASP A 1 201 ? 9.031 5.229 13.692 1.00 93.31 201 ASP A N 1
ATOM 1693 C CA . ASP A 1 201 ? 9.751 6.400 14.228 1.00 93.31 201 ASP A CA 1
ATOM 1694 C C . ASP A 1 201 ? 9.412 7.711 13.485 1.00 93.31 201 ASP A C 1
ATOM 1696 O O . ASP A 1 201 ? 9.888 8.786 13.839 1.00 93.31 201 ASP A O 1
ATOM 1700 N N . ILE A 1 202 ? 8.615 7.622 12.416 1.00 94.56 202 ILE A N 1
ATOM 1701 C CA . ILE A 1 202 ? 8.144 8.756 11.617 1.00 94.56 202 ILE A CA 1
ATOM 1702 C C . ILE A 1 202 ? 6.712 9.081 12.054 1.00 94.56 202 ILE A C 1
ATOM 1704 O O . ILE A 1 202 ? 5.807 8.277 11.822 1.00 94.56 202 ILE A O 1
ATOM 1708 N N . ASP A 1 203 ? 6.499 10.269 12.626 1.00 95.75 203 ASP A N 1
ATOM 1709 C CA . ASP A 1 203 ? 5.223 10.680 13.240 1.00 95.75 203 ASP A CA 1
ATOM 1710 C C . ASP A 1 203 ? 4.004 10.426 12.334 1.00 95.75 203 ASP A C 1
ATOM 1712 O O . ASP A 1 203 ? 3.080 9.714 12.723 1.00 95.75 203 ASP A O 1
ATOM 1716 N N . ILE A 1 204 ? 4.040 10.894 11.078 1.00 96.56 204 ILE A N 1
ATOM 1717 C CA . ILE A 1 204 ? 2.923 10.736 10.123 1.00 96.56 204 ILE A CA 1
ATOM 1718 C C . ILE A 1 204 ? 2.557 9.270 9.830 1.00 96.56 204 ILE A C 1
ATOM 1720 O O . ILE A 1 204 ? 1.443 8.984 9.390 1.00 96.56 204 ILE A O 1
ATOM 1724 N N . PHE A 1 205 ? 3.487 8.334 10.039 1.00 97.50 205 PHE A N 1
ATOM 1725 C CA . PHE A 1 205 ? 3.247 6.902 9.879 1.00 97.50 205 PHE A CA 1
ATOM 1726 C C . PHE A 1 205 ? 2.635 6.303 11.145 1.00 97.50 205 PHE A C 1
ATOM 1728 O O . PHE A 1 205 ? 1.695 5.516 11.044 1.00 97.50 205 PHE A O 1
ATOM 1735 N N . ALA A 1 206 ? 3.123 6.698 12.325 1.00 96.62 206 ALA A N 1
ATOM 1736 C CA . ALA A 1 206 ? 2.526 6.310 13.599 1.00 96.62 206 ALA A CA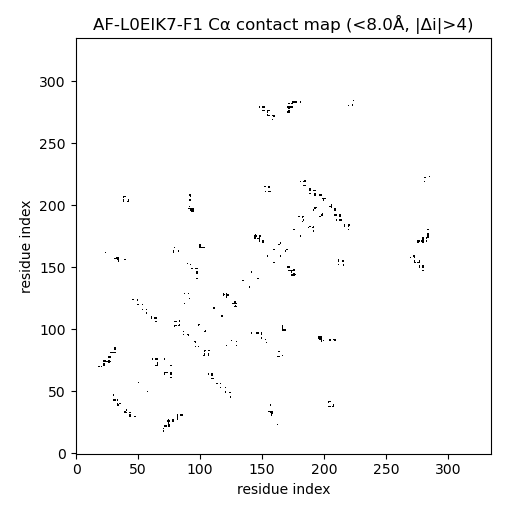 1
ATOM 1737 C C . ALA A 1 206 ? 1.063 6.785 13.685 1.00 96.62 206 ALA A C 1
ATOM 1739 O O . ALA A 1 206 ? 0.169 5.974 13.923 1.00 96.62 206 ALA A O 1
ATOM 1740 N N . GLU A 1 207 ? 0.796 8.055 13.362 1.00 96.81 207 GLU A N 1
ATOM 1741 C CA . GLU A 1 207 ? -0.558 8.623 13.329 1.00 96.81 207 GLU A CA 1
ATOM 1742 C C . GLU A 1 207 ? -1.485 7.890 12.340 1.00 96.81 207 GLU A C 1
ATOM 1744 O O . GLU A 1 207 ? -2.631 7.571 12.671 1.00 96.81 207 GLU A O 1
ATOM 1749 N N . ALA A 1 208 ? -0.993 7.560 11.137 1.00 97.56 208 ALA A N 1
ATOM 1750 C CA . ALA A 1 208 ? -1.762 6.800 10.149 1.00 97.56 208 ALA A CA 1
ATOM 1751 C C . ALA A 1 208 ? -2.118 5.385 10.640 1.00 97.56 208 ALA A C 1
ATOM 1753 O O . ALA A 1 208 ? -3.222 4.898 10.373 1.00 97.56 208 ALA A O 1
ATOM 1754 N N . VAL A 1 209 ? -1.207 4.724 11.363 1.00 97.19 209 VAL A N 1
ATOM 1755 C CA . VAL A 1 209 ? -1.451 3.414 11.985 1.00 97.19 209 VAL A CA 1
ATOM 1756 C C . VAL A 1 209 ? -2.499 3.521 13.088 1.00 97.19 209 VAL A C 1
ATOM 1758 O O . VAL A 1 209 ? -3.466 2.756 13.071 1.00 97.19 209 VAL A O 1
ATOM 1761 N N . GLU A 1 210 ? -2.365 4.485 14.002 1.00 95.50 210 GLU A N 1
ATOM 1762 C CA . GLU A 1 210 ? -3.334 4.704 15.081 1.00 95.50 210 GLU A CA 1
ATOM 1763 C C . GLU A 1 210 ? -4.747 4.965 14.551 1.00 95.50 210 GLU A C 1
ATOM 1765 O O . GLU A 1 210 ? -5.718 4.366 15.028 1.00 95.50 210 GLU A O 1
ATOM 1770 N N . ASP A 1 211 ? -4.879 5.833 13.546 1.00 95.69 211 ASP A N 1
ATOM 1771 C CA . ASP A 1 211 ? -6.175 6.135 12.948 1.00 95.69 211 ASP A CA 1
ATOM 1772 C C . ASP A 1 211 ? -6.749 4.935 12.178 1.00 95.69 211 ASP A C 1
ATOM 1774 O O . ASP A 1 211 ? -7.939 4.638 12.293 1.00 95.69 211 ASP A O 1
ATOM 1778 N N . THR A 1 212 ? -5.913 4.159 11.483 1.00 95.12 212 THR A N 1
ATOM 1779 C CA . THR A 1 212 ? -6.352 2.924 10.810 1.00 95.12 212 THR A CA 1
ATOM 1780 C C . THR A 1 212 ? -6.882 1.895 11.816 1.00 95.12 212 THR A C 1
ATOM 1782 O O . THR A 1 212 ? -7.965 1.340 11.615 1.00 95.12 212 THR A O 1
ATOM 1785 N N . VAL A 1 213 ? -6.197 1.688 12.948 1.00 94.00 213 VAL A N 1
ATOM 1786 C CA . VAL A 1 213 ? -6.679 0.815 14.039 1.00 94.00 213 VAL A CA 1
ATOM 1787 C C . VAL A 1 213 ? -7.984 1.345 14.641 1.00 94.00 213 VAL A C 1
ATOM 1789 O O . VAL A 1 213 ? -8.927 0.578 14.870 1.00 94.00 213 VAL A O 1
ATOM 1792 N N . ARG A 1 214 ? -8.089 2.663 14.847 1.00 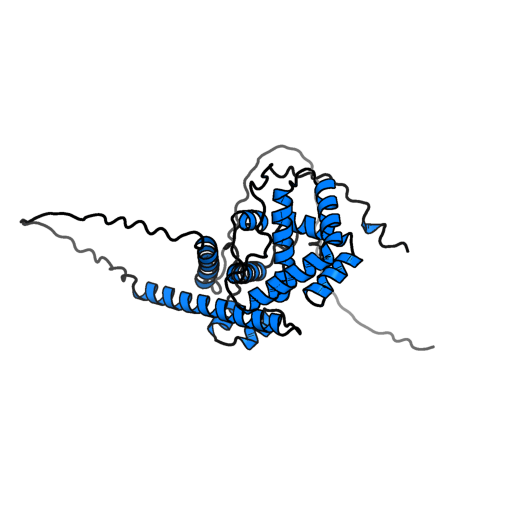93.12 214 ARG A N 1
ATOM 1793 C CA . ARG A 1 214 ? -9.308 3.331 15.332 1.00 93.12 214 ARG A CA 1
ATOM 1794 C C . ARG A 1 214 ? -10.492 3.114 14.384 1.00 93.12 214 ARG A C 1
ATOM 1796 O O . ARG A 1 214 ? -11.593 2.817 14.859 1.00 93.12 214 ARG A O 1
ATOM 1803 N N . GLN A 1 215 ? -10.272 3.227 13.072 1.00 92.25 215 GLN A N 1
ATOM 1804 C CA . GLN A 1 215 ? -11.274 2.968 12.037 1.00 92.25 215 GLN A CA 1
ATOM 1805 C C . GLN A 1 215 ? -11.715 1.498 12.038 1.00 92.25 215 GLN A C 1
ATOM 1807 O O . GLN A 1 215 ? -12.911 1.235 12.170 1.00 92.25 215 GLN A O 1
ATOM 1812 N N . ILE A 1 216 ? -10.775 0.545 11.992 1.00 91.31 216 ILE A N 1
ATOM 1813 C CA . ILE A 1 216 ? -11.060 -0.902 12.035 1.00 91.31 216 ILE A CA 1
ATOM 1814 C C . ILE A 1 216 ? -11.903 -1.251 13.268 1.00 91.31 216 ILE A C 1
ATOM 1816 O O . ILE A 1 216 ? -12.960 -1.875 13.151 1.00 91.31 216 ILE A O 1
ATOM 1820 N N . GLY A 1 217 ? -11.498 -0.773 14.449 1.00 90.56 217 GLY A N 1
ATOM 1821 C CA . GLY A 1 217 ? -12.239 -1.008 15.685 1.00 90.56 217 GLY A CA 1
ATOM 1822 C C . GLY A 1 217 ? -13.628 -0.372 15.701 1.00 90.56 217 GLY A C 1
ATOM 1823 O O . GLY A 1 217 ? -14.557 -0.946 16.269 1.00 90.56 217 GLY A O 1
ATOM 1824 N N . LYS A 1 218 ? -13.817 0.792 15.064 1.00 90.00 218 LYS A N 1
ATOM 1825 C CA . LYS A 1 218 ? -15.149 1.393 14.907 1.00 90.00 218 LYS A CA 1
ATOM 1826 C C . LYS A 1 218 ? -16.058 0.481 14.079 1.00 90.00 218 LYS A C 1
ATOM 1828 O O . LYS A 1 218 ? -17.148 0.160 14.545 1.00 90.00 218 LYS A O 1
ATOM 1833 N N . VAL A 1 219 ? -15.600 0.030 12.908 1.00 87.88 219 VAL A N 1
ATOM 1834 C CA . VAL A 1 219 ? -16.404 -0.821 12.012 1.00 87.88 219 VAL A CA 1
ATOM 1835 C C . VAL A 1 219 ? -16.745 -2.160 12.678 1.00 87.88 219 VAL A C 1
ATOM 1837 O O . VAL A 1 219 ? -17.908 -2.557 12.655 1.00 87.88 219 VAL A O 1
ATOM 1840 N N . LEU A 1 220 ? -15.782 -2.809 13.347 1.00 85.56 220 LEU A N 1
ATOM 1841 C CA . LEU A 1 220 ? -16.011 -4.046 14.112 1.00 85.56 220 LEU A CA 1
ATOM 1842 C C . LEU A 1 220 ? -17.104 -3.888 15.180 1.00 85.56 220 LEU A C 1
ATOM 1844 O O . LEU A 1 220 ? -18.025 -4.698 15.257 1.00 85.56 220 LEU A O 1
ATOM 1848 N N . ARG A 1 221 ? -17.047 -2.816 15.979 1.00 85.56 221 ARG A N 1
ATOM 1849 C CA . ARG A 1 221 ? -18.042 -2.566 17.036 1.00 85.56 221 ARG A CA 1
ATOM 1850 C C . ARG A 1 221 ? -19.416 -2.211 16.486 1.00 85.56 221 ARG A C 1
ATOM 1852 O O . ARG A 1 221 ? -20.421 -2.601 17.074 1.00 85.56 221 ARG A O 1
ATOM 1859 N N . ASP A 1 222 ? -19.481 -1.466 15.388 1.00 86.81 222 ASP A N 1
ATOM 1860 C CA . ASP A 1 222 ? -20.758 -1.129 14.760 1.00 86.81 222 ASP A CA 1
ATOM 1861 C C . ASP A 1 222 ? -21.398 -2.367 14.097 1.00 86.81 222 ASP A C 1
ATOM 1863 O O . ASP A 1 222 ? -22.623 -2.497 14.122 1.00 86.81 222 ASP A O 1
ATOM 1867 N N . LYS A 1 223 ? -20.590 -3.338 13.639 1.00 84.00 223 LYS A N 1
ATOM 1868 C CA . LYS A 1 223 ? -21.056 -4.663 13.196 1.00 84.00 223 LYS A CA 1
ATOM 1869 C C . LYS A 1 223 ? -21.579 -5.542 14.328 1.00 84.00 223 LYS A C 1
ATOM 1871 O O . LYS A 1 223 ? -22.735 -5.951 14.258 1.00 84.00 223 LYS A O 1
ATOM 1876 N N . ALA A 1 224 ? -20.815 -5.718 15.404 1.00 83.44 224 ALA A N 1
ATOM 1877 C CA . ALA A 1 224 ? -21.252 -6.510 16.559 1.00 83.44 224 ALA A CA 1
ATOM 1878 C C . ALA A 1 224 ? -22.570 -5.982 17.180 1.00 83.44 224 ALA A C 1
ATOM 1880 O O . ALA A 1 224 ? -23.426 -6.748 17.622 1.00 83.44 224 ALA A O 1
ATOM 1881 N N . LYS A 1 225 ? -22.795 -4.656 17.167 1.00 85.25 225 LYS A N 1
ATOM 1882 C CA . LYS A 1 225 ? -24.091 -4.056 17.553 1.00 85.25 225 LYS A CA 1
ATOM 1883 C C . LYS A 1 225 ? -25.220 -4.396 16.573 1.00 85.25 225 LYS A C 1
ATOM 1885 O O . LYS A 1 225 ? -26.355 -4.595 17.010 1.00 85.25 225 LYS A O 1
ATOM 1890 N N . GLN A 1 226 ? -24.936 -4.406 15.269 1.00 82.56 226 GLN A N 1
ATOM 1891 C CA . GLN A 1 226 ? -25.916 -4.707 14.224 1.00 82.56 226 GLN A CA 1
ATOM 1892 C C . GLN A 1 226 ? -26.406 -6.157 14.334 1.00 82.56 226 GLN A C 1
ATOM 1894 O O . GLN A 1 226 ? -27.615 -6.380 14.334 1.00 82.56 226 GLN A O 1
ATOM 1899 N N . GLU A 1 227 ? -25.492 -7.114 14.493 1.00 77.88 227 GLU A N 1
ATOM 1900 C CA . GLU A 1 227 ? -25.795 -8.546 14.637 1.00 77.88 227 GLU A CA 1
ATOM 1901 C C . GLU A 1 227 ? -26.645 -8.814 15.885 1.00 77.88 227 GLU A C 1
ATOM 1903 O O . GLU A 1 227 ? -27.758 -9.326 15.772 1.00 77.88 227 GLU A O 1
ATOM 1908 N N . ARG A 1 228 ? -26.217 -8.316 17.054 1.00 77.75 228 ARG A N 1
ATOM 1909 C CA . ARG A 1 228 ? -26.974 -8.441 18.314 1.00 77.75 228 ARG A CA 1
ATOM 1910 C C . ARG A 1 228 ? -28.391 -7.854 18.234 1.00 77.75 228 ARG A C 1
ATOM 1912 O O . ARG A 1 228 ? -29.306 -8.319 18.911 1.00 77.75 228 ARG A O 1
ATOM 1919 N N . SER A 1 229 ? -28.584 -6.824 17.408 1.00 78.12 229 SER A N 1
ATOM 1920 C CA . SER A 1 229 ? -29.903 -6.224 17.161 1.00 78.12 229 SER A CA 1
ATOM 1921 C C . SER A 1 229 ? -30.771 -7.075 16.223 1.00 78.12 229 SER A C 1
ATOM 1923 O O . SER A 1 229 ? -31.994 -7.069 16.353 1.00 78.12 229 SER A O 1
ATOM 1925 N N . GLN A 1 230 ? -30.160 -7.814 15.292 1.00 72.06 230 GLN A N 1
ATOM 1926 C CA . GLN A 1 230 ? -30.854 -8.733 14.386 1.00 72.06 230 GLN A CA 1
ATOM 1927 C C . GLN A 1 230 ? -31.285 -10.018 15.102 1.00 72.06 230 GLN A C 1
ATOM 1929 O O . GLN A 1 230 ? -32.439 -10.429 14.957 1.00 72.06 230 GLN A O 1
ATOM 1934 N N . GLU A 1 231 ? -30.427 -10.598 15.943 1.00 66.38 231 GLU A N 1
ATOM 1935 C CA . GLU A 1 231 ? -30.767 -11.756 16.784 1.00 66.38 231 GLU A CA 1
ATOM 1936 C C . GLU A 1 231 ? -31.994 -11.476 17.659 1.00 66.38 231 GLU A C 1
ATOM 1938 O O . GLU A 1 231 ? -32.963 -12.232 17.632 1.00 66.38 231 GLU A O 1
ATOM 1943 N N . LEU A 1 232 ? -32.015 -10.326 18.344 1.00 63.00 232 LEU A N 1
ATOM 1944 C CA . LEU A 1 232 ? -33.131 -9.916 19.205 1.00 63.00 232 LEU A CA 1
ATOM 1945 C C . LEU A 1 232 ? -34.444 -9.656 18.435 1.00 63.00 232 LEU A C 1
ATOM 1947 O O . LEU A 1 232 ? -35.518 -9.630 19.033 1.00 63.00 232 LEU A O 1
ATOM 1951 N N . SER A 1 233 ? -34.367 -9.463 17.114 1.00 63.34 233 SER A N 1
ATOM 1952 C CA . SER A 1 233 ? -35.524 -9.277 16.223 1.00 63.34 233 SER A CA 1
ATOM 1953 C C . SER A 1 233 ? -36.011 -10.570 15.551 1.00 63.34 233 SER A C 1
ATOM 1955 O O . SER A 1 233 ? -37.029 -10.556 14.855 1.00 63.34 233 SER A O 1
ATOM 1957 N N . SER A 1 234 ? -35.304 -11.687 15.748 1.00 49.81 234 SER A N 1
ATOM 1958 C CA . SER A 1 234 ? -35.638 -12.969 15.128 1.00 49.81 234 SER A CA 1
ATOM 1959 C C . SER A 1 234 ? -36.900 -13.569 15.766 1.00 49.81 234 SER A C 1
ATOM 1961 O O . SER A 1 234 ? -36.937 -13.743 16.987 1.00 49.81 234 SER A O 1
ATOM 1963 N N . PRO A 1 235 ? -37.953 -13.908 14.992 1.00 50.81 235 PRO A N 1
ATOM 1964 C CA . PRO A 1 235 ? -39.169 -14.481 15.558 1.00 50.81 235 PRO A CA 1
ATOM 1965 C C . PRO A 1 235 ? -38.888 -15.817 16.251 1.00 50.81 235 PRO A C 1
ATOM 1967 O O . PRO A 1 235 ? -38.343 -16.735 15.637 1.00 50.81 235 PRO A O 1
ATOM 1970 N N . ILE A 1 236 ? -39.319 -15.941 17.510 1.00 49.31 236 ILE A N 1
ATOM 1971 C CA . ILE A 1 236 ? -39.296 -17.207 18.255 1.00 49.31 236 ILE A CA 1
ATOM 1972 C C . ILE A 1 236 ? -39.965 -18.289 17.388 1.00 49.31 236 ILE A C 1
ATOM 1974 O O . ILE A 1 236 ? -41.085 -18.057 16.914 1.00 49.31 236 ILE A O 1
ATOM 1978 N N . PRO A 1 237 ? -39.345 -19.470 17.186 1.00 43.97 237 PRO A N 1
ATOM 1979 C CA . PRO A 1 237 ? -39.987 -20.561 16.470 1.00 43.97 237 PRO A CA 1
ATOM 1980 C C . PRO A 1 237 ? -41.272 -20.950 17.200 1.00 43.97 237 PRO A C 1
ATOM 1982 O O . PRO A 1 237 ? -41.232 -21.520 18.291 1.00 43.97 237 PRO A O 1
ATOM 1985 N N . ILE A 1 238 ? -42.425 -20.627 16.610 1.00 45.31 238 ILE A N 1
ATOM 1986 C CA . ILE A 1 238 ? -43.718 -21.040 17.153 1.00 45.31 238 ILE A CA 1
ATOM 1987 C C . ILE A 1 238 ? -43.756 -22.564 17.089 1.00 45.31 238 ILE A C 1
ATOM 1989 O O . ILE A 1 238 ? -43.929 -23.147 16.016 1.00 45.31 238 ILE A O 1
ATOM 1993 N N . ILE A 1 239 ? -43.600 -23.198 18.252 1.00 43.25 239 ILE A N 1
ATOM 1994 C CA . ILE A 1 239 ? -43.838 -24.625 18.439 1.00 43.25 239 ILE A CA 1
ATOM 1995 C C . ILE A 1 239 ? -45.296 -24.867 18.050 1.00 43.25 239 ILE A C 1
ATOM 1997 O O . ILE A 1 239 ? -46.217 -24.521 18.790 1.00 43.25 239 ILE A O 1
ATOM 2001 N N . LYS A 1 240 ? -45.512 -25.426 16.857 1.00 40.47 240 LYS A N 1
ATOM 2002 C CA . LYS A 1 240 ? -46.839 -25.832 16.398 1.00 40.47 240 LYS A CA 1
ATOM 2003 C C . LYS A 1 240 ? -47.270 -27.049 17.206 1.00 40.47 240 LYS A C 1
ATOM 2005 O O . LYS A 1 240 ? -46.973 -28.180 16.832 1.00 40.47 240 LYS A O 1
ATOM 2010 N N . SER A 1 241 ? -47.983 -26.813 18.301 1.00 39.09 241 SER A N 1
ATOM 2011 C CA . SER A 1 241 ? -48.792 -27.847 18.930 1.00 39.09 241 SER A CA 1
ATOM 2012 C C . SER A 1 241 ? -49.881 -28.281 17.947 1.00 39.09 241 SER A C 1
ATOM 2014 O O . SER A 1 241 ? -50.730 -27.492 17.528 1.00 39.09 241 SER A O 1
ATOM 2016 N N . GLU A 1 242 ? -49.843 -29.546 17.537 1.00 42.47 242 GLU A N 1
ATOM 2017 C CA . GLU A 1 242 ? -50.900 -30.125 16.717 1.00 42.47 242 GLU A CA 1
ATOM 2018 C C . GLU A 1 242 ? -52.181 -30.271 17.543 1.00 42.47 242 GLU A C 1
ATOM 2020 O O . GLU A 1 242 ? -52.253 -31.102 18.447 1.00 42.47 242 GLU A O 1
ATOM 2025 N N . GLN A 1 243 ? -53.234 -29.536 17.181 1.00 38.56 243 GLN A N 1
ATOM 2026 C CA . GLN A 1 243 ? -54.601 -29.966 17.469 1.00 38.56 243 GLN A CA 1
ATOM 2027 C C . GLN A 1 243 ? -55.477 -29.870 16.218 1.00 38.56 243 GLN A C 1
ATOM 2029 O O . GLN A 1 243 ? -55.686 -28.810 15.631 1.00 38.56 243 GLN A O 1
ATOM 2034 N N . ARG A 1 244 ? -55.989 -31.034 15.809 1.00 38.62 244 ARG A N 1
ATOM 2035 C CA . ARG A 1 244 ? -57.000 -31.196 14.760 1.00 38.62 244 ARG A CA 1
ATOM 2036 C C . ARG A 1 244 ? -58.346 -30.644 15.234 1.00 38.62 244 ARG A C 1
ATOM 2038 O O . ARG A 1 244 ? -58.821 -31.082 16.278 1.00 38.62 244 ARG A O 1
ATOM 2045 N N . SER A 1 245 ? -59.017 -29.843 14.402 1.00 33.16 245 SER A N 1
ATOM 2046 C CA . SER A 1 245 ? -60.406 -30.057 13.922 1.00 33.16 245 SER A CA 1
ATOM 2047 C C . SER A 1 245 ? -60.901 -28.848 13.107 1.00 33.16 245 SER A C 1
ATOM 2049 O O . SER A 1 245 ? -60.409 -27.737 13.273 1.00 33.16 245 SER A O 1
ATOM 2051 N N . ALA A 1 246 ? -61.856 -29.064 12.201 1.00 30.69 246 ALA A N 1
ATOM 2052 C CA . ALA A 1 246 ? -62.401 -28.071 11.256 1.00 30.69 246 ALA A CA 1
ATOM 2053 C C . ALA A 1 246 ? -63.956 -28.060 11.336 1.00 30.69 246 ALA A C 1
ATOM 2055 O O . ALA A 1 246 ? -64.476 -28.818 12.156 1.00 30.69 246 ALA A O 1
ATOM 2056 N N . PRO A 1 247 ? -64.741 -27.356 10.478 1.00 50.69 247 PRO A N 1
ATOM 2057 C CA . PRO A 1 247 ? -64.445 -26.235 9.563 1.00 50.69 247 PRO A CA 1
ATOM 2058 C C . PRO A 1 247 ? -65.485 -25.060 9.595 1.00 50.69 247 PRO A C 1
ATOM 2060 O O . PRO A 1 247 ? -66.532 -25.135 10.229 1.00 50.69 247 PRO A O 1
ATOM 2063 N N . THR A 1 248 ? -65.269 -24.053 8.725 1.00 32.44 248 THR A N 1
ATOM 2064 C CA . THR A 1 248 ? -66.271 -23.156 8.061 1.00 32.44 248 THR A CA 1
ATOM 2065 C C . THR A 1 248 ? -67.041 -22.061 8.833 1.00 32.44 248 THR A C 1
ATOM 2067 O O . THR A 1 248 ? -67.886 -22.356 9.664 1.00 32.44 248 THR A O 1
ATOM 2070 N N . ILE A 1 249 ? -66.933 -20.800 8.361 1.00 32.88 249 ILE A N 1
ATOM 2071 C CA . ILE A 1 249 ? -67.979 -20.047 7.605 1.00 32.88 249 ILE A CA 1
ATOM 2072 C C . ILE A 1 249 ? -67.389 -18.732 7.009 1.00 32.88 249 ILE A C 1
ATOM 2074 O O . ILE A 1 249 ? -66.283 -18.323 7.345 1.00 32.88 249 ILE A O 1
ATOM 2078 N N . LYS A 1 250 ? -68.078 -18.143 6.017 1.00 33.03 250 LYS A N 1
ATOM 2079 C CA . LYS A 1 250 ? -67.628 -17.095 5.063 1.00 33.03 250 LYS A CA 1
ATOM 2080 C C . LYS A 1 250 ? -67.802 -15.648 5.578 1.00 33.03 250 LYS A C 1
ATOM 2082 O O . LYS A 1 250 ? -68.796 -15.397 6.248 1.00 33.03 250 LYS A O 1
ATOM 2087 N N . SER A 1 251 ? -67.012 -14.680 5.067 1.00 30.22 251 SER A N 1
ATOM 2088 C CA . SER A 1 251 ? -67.486 -13.556 4.195 1.00 30.22 251 SER A CA 1
ATOM 2089 C C . SER A 1 251 ? -66.513 -12.348 4.091 1.00 30.22 251 SER A C 1
ATOM 2091 O O . SER A 1 251 ? -66.068 -11.867 5.119 1.00 30.22 251 SER A O 1
ATOM 2093 N N . ARG A 1 252 ? -66.279 -11.853 2.849 1.00 33.12 252 ARG A N 1
ATOM 2094 C CA . ARG A 1 252 ? -65.974 -10.465 2.345 1.00 33.12 252 ARG A CA 1
ATOM 2095 C C . ARG A 1 252 ? -65.083 -9.501 3.194 1.00 33.12 252 ARG A C 1
ATOM 2097 O O . ARG A 1 252 ? -65.284 -9.360 4.384 1.00 33.12 252 ARG A O 1
ATOM 2104 N N . ARG A 1 253 ? -64.199 -8.651 2.628 1.00 31.39 253 ARG A N 1
ATOM 2105 C CA . ARG A 1 253 ? -64.345 -7.802 1.413 1.00 31.39 253 ARG A CA 1
ATOM 2106 C C . ARG A 1 253 ? -63.006 -7.132 0.973 1.00 31.39 253 ARG A C 1
ATOM 2108 O O . ARG A 1 253 ? -62.171 -6.851 1.818 1.00 31.39 253 ARG A O 1
ATOM 2115 N N . SER A 1 254 ? -62.928 -6.742 -0.311 1.00 29.58 254 SER A N 1
ATOM 2116 C CA . SER A 1 254 ? -62.141 -5.626 -0.923 1.00 29.58 254 SER A CA 1
ATOM 2117 C C . SER A 1 254 ? -60.590 -5.636 -1.027 1.00 29.58 254 SER A C 1
ATOM 2119 O O . SER A 1 254 ? -59.863 -5.572 -0.047 1.00 29.58 254 SER A O 1
ATOM 2121 N N . VAL A 1 255 ? -60.153 -5.569 -2.294 1.00 36.22 255 VAL A N 1
ATOM 2122 C CA . VAL A 1 255 ? -58.856 -5.173 -2.922 1.00 36.22 255 VAL A CA 1
ATOM 2123 C C . VAL A 1 255 ? -58.856 -3.601 -3.018 1.00 36.22 255 VAL A C 1
ATOM 2125 O O . VAL A 1 255 ? -59.975 -3.088 -2.889 1.00 36.22 255 VAL A O 1
ATOM 2128 N N . PRO A 1 256 ? -57.772 -2.789 -3.247 1.00 40.03 256 PRO A N 1
ATOM 2129 C CA . PRO A 1 256 ? -56.571 -3.073 -4.062 1.00 40.03 256 PRO A CA 1
ATOM 2130 C C . PRO A 1 256 ? -55.199 -2.415 -3.709 1.00 40.03 256 PRO A C 1
ATOM 2132 O O . PRO A 1 256 ? -55.093 -1.523 -2.879 1.00 40.03 256 PRO A O 1
ATOM 2135 N N . GLY A 1 257 ? -54.166 -2.775 -4.493 1.00 29.03 257 GLY A N 1
ATOM 2136 C CA . GLY A 1 257 ? -53.226 -1.783 -5.055 1.00 29.03 257 GLY A CA 1
ATOM 2137 C C . GLY A 1 257 ? -51.901 -1.508 -4.328 1.00 29.03 257 GLY A C 1
ATOM 2138 O O . GLY A 1 257 ? -51.707 -0.415 -3.807 1.00 29.03 257 GLY A O 1
ATOM 2139 N N . ALA A 1 258 ? -50.933 -2.429 -4.398 1.00 30.77 258 ALA A N 1
ATOM 2140 C CA . ALA A 1 258 ? -49.543 -2.134 -4.033 1.00 30.77 258 ALA A CA 1
ATOM 2141 C C . ALA A 1 258 ? -48.782 -1.507 -5.220 1.00 30.77 258 ALA A C 1
ATOM 2143 O O . ALA A 1 258 ? -48.437 -2.198 -6.178 1.00 30.77 258 ALA A O 1
ATOM 2144 N N . ALA A 1 259 ? -48.509 -0.201 -5.158 1.00 31.42 259 ALA A N 1
ATOM 2145 C CA . ALA A 1 259 ? -47.657 0.484 -6.130 1.00 31.42 259 ALA A CA 1
ATOM 2146 C C . ALA A 1 259 ? -46.170 0.212 -5.833 1.00 31.42 259 ALA A C 1
ATOM 2148 O O . ALA A 1 259 ? -45.654 0.580 -4.776 1.00 31.42 259 ALA A O 1
ATOM 2149 N N . SER A 1 260 ? -45.465 -0.420 -6.773 1.00 33.81 260 SER A N 1
ATOM 2150 C CA . SER A 1 260 ? -44.034 -0.709 -6.663 1.00 33.81 260 SER A CA 1
ATOM 2151 C C . SER A 1 260 ? -43.189 0.543 -6.927 1.00 33.81 260 SER A C 1
ATOM 2153 O O . SER A 1 260 ? -42.816 0.825 -8.067 1.00 33.81 260 SER A O 1
ATOM 2155 N N . ASN A 1 261 ? -42.849 1.280 -5.869 1.00 31.34 261 ASN A N 1
ATOM 2156 C CA . ASN A 1 261 ? -41.889 2.385 -5.934 1.00 31.34 261 ASN A CA 1
ATOM 2157 C C . ASN A 1 261 ? -40.451 1.861 -6.108 1.00 31.34 261 ASN A C 1
ATOM 2159 O O . ASN A 1 261 ? -39.679 1.801 -5.151 1.00 31.34 261 ASN A O 1
ATOM 2163 N N . ILE A 1 262 ? -40.069 1.515 -7.341 1.00 34.94 262 ILE A N 1
ATOM 2164 C CA . ILE A 1 262 ? -38.661 1.310 -7.707 1.00 34.94 262 ILE A CA 1
ATOM 2165 C C . ILE A 1 262 ? -38.001 2.690 -7.803 1.00 34.94 262 ILE A C 1
ATOM 2167 O O . ILE A 1 262 ? -37.974 3.324 -8.855 1.00 34.94 262 ILE A O 1
ATOM 2171 N N . ARG A 1 263 ? -37.488 3.181 -6.671 1.00 28.80 263 ARG A N 1
ATOM 2172 C CA . ARG A 1 263 ? -36.711 4.421 -6.615 1.00 28.80 263 ARG A CA 1
ATOM 2173 C C . ARG A 1 263 ? -35.249 4.105 -6.927 1.00 28.80 263 ARG A C 1
ATOM 2175 O O . ARG A 1 263 ? -34.498 3.667 -6.059 1.00 28.80 263 ARG A O 1
ATOM 2182 N N . SER A 1 264 ? -34.859 4.309 -8.180 1.00 36.56 264 SER A N 1
ATOM 2183 C CA . SER A 1 264 ? -33.485 4.135 -8.656 1.00 36.56 264 SER A CA 1
ATOM 2184 C C . SER A 1 264 ? -32.553 5.194 -8.053 1.00 36.56 264 SER A C 1
ATOM 2186 O O . SER A 1 264 ? -32.429 6.297 -8.586 1.00 36.56 264 SER A O 1
ATOM 2188 N N . ASN A 1 265 ? -31.879 4.864 -6.951 1.00 33.97 265 ASN A N 1
ATOM 2189 C CA . ASN A 1 265 ? -30.805 5.697 -6.415 1.00 33.97 265 ASN A CA 1
ATOM 2190 C C . ASN A 1 265 ? -29.524 5.496 -7.238 1.00 33.97 265 ASN A C 1
ATOM 2192 O O . ASN A 1 265 ? -28.807 4.512 -7.064 1.00 33.97 265 ASN A O 1
ATOM 2196 N N . GLN A 1 266 ? -29.213 6.461 -8.106 1.00 37.97 266 GLN A N 1
ATOM 2197 C CA . GLN A 1 266 ? -27.872 6.626 -8.669 1.00 37.97 266 GLN A CA 1
ATOM 2198 C C . GLN A 1 266 ? -26.91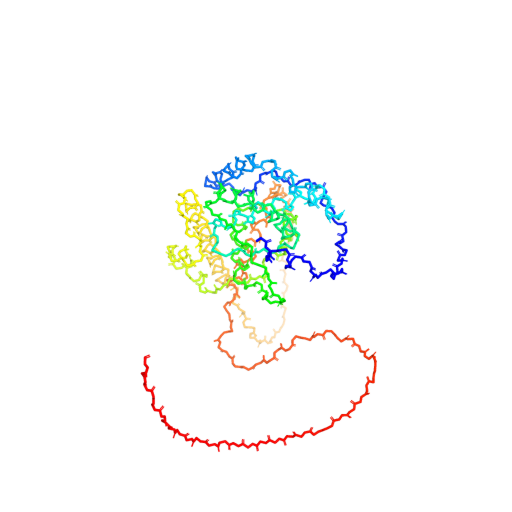2 7.096 -7.568 1.00 37.97 266 GLN A C 1
ATOM 2200 O O . GLN A 1 266 ? -26.799 8.289 -7.307 1.00 37.97 266 GLN A O 1
ATOM 2205 N N . ALA A 1 267 ? -26.233 6.159 -6.907 1.00 41.25 267 ALA A N 1
ATOM 2206 C CA . ALA A 1 267 ? -25.149 6.460 -5.974 1.00 41.25 267 ALA A CA 1
ATOM 2207 C C . ALA A 1 267 ? -24.265 5.224 -5.758 1.00 41.25 267 ALA A C 1
ATOM 2209 O O . ALA A 1 267 ? -24.325 4.616 -4.693 1.00 41.25 267 ALA A O 1
ATOM 2210 N N . GLN A 1 268 ? -23.478 4.805 -6.760 1.00 37.47 268 GLN A N 1
ATOM 2211 C CA . GLN A 1 268 ? -22.581 3.653 -6.591 1.00 37.47 268 GLN A CA 1
ATOM 2212 C C . GLN A 1 268 ? -21.389 3.608 -7.566 1.00 37.47 268 GLN A C 1
ATOM 2214 O O . GLN A 1 268 ? -21.471 3.044 -8.652 1.00 37.47 268 GLN A O 1
ATOM 2219 N N . GLN A 1 269 ? -20.247 4.140 -7.116 1.00 34.34 269 GLN A N 1
ATOM 2220 C CA . GLN A 1 269 ? -18.911 3.648 -7.503 1.00 34.34 269 GLN A CA 1
ATOM 2221 C C . GLN A 1 269 ? -18.018 3.291 -6.289 1.00 34.34 269 GLN A C 1
ATOM 2223 O O . GLN A 1 269 ? -16.974 2.681 -6.473 1.00 34.34 269 GLN A O 1
ATOM 2228 N N . ASN A 1 270 ? -18.464 3.550 -5.047 1.00 40.47 270 ASN A N 1
ATOM 2229 C CA . ASN A 1 270 ? -17.688 3.280 -3.821 1.00 40.47 270 ASN A CA 1
ATOM 2230 C C . ASN A 1 270 ? -18.137 2.024 -3.034 1.00 40.47 270 ASN A C 1
ATOM 2232 O O . ASN A 1 270 ? -17.623 1.769 -1.950 1.00 40.47 270 ASN A O 1
ATOM 2236 N N . SER A 1 271 ? -19.106 1.233 -3.517 1.00 49.97 271 SER A N 1
ATOM 2237 C CA . SER A 1 271 ? -19.672 0.121 -2.724 1.00 49.97 271 SER A CA 1
ATOM 2238 C C . SER A 1 271 ? -18.810 -1.140 -2.656 1.00 49.97 271 SER A C 1
ATOM 2240 O O . SER A 1 271 ? -19.028 -1.956 -1.761 1.00 49.97 271 SER A O 1
ATOM 2242 N N . SER A 1 272 ? -17.863 -1.330 -3.581 1.00 53.44 272 SER A N 1
ATOM 2243 C CA . SER A 1 272 ? -17.031 -2.538 -3.657 1.00 53.44 272 SER A CA 1
ATOM 2244 C C . SER A 1 272 ? -16.167 -2.704 -2.405 1.00 53.44 272 SER A C 1
ATOM 2246 O O . SER A 1 272 ? -16.305 -3.710 -1.713 1.00 53.44 272 SER A O 1
ATOM 2248 N N . SER A 1 273 ? -15.350 -1.700 -2.065 1.00 55.91 273 SER A N 1
ATOM 2249 C CA . SER A 1 273 ? -14.455 -1.732 -0.898 1.00 55.91 273 SER A CA 1
ATOM 2250 C C . SER A 1 273 ? -15.199 -1.965 0.417 1.00 55.91 273 SER A C 1
ATOM 2252 O O . SER A 1 273 ? -14.776 -2.785 1.232 1.00 55.91 273 SER A O 1
ATOM 2254 N N . ASP A 1 274 ? -16.319 -1.275 0.631 1.00 66.31 274 ASP A N 1
ATOM 2255 C CA . ASP A 1 274 ? -17.061 -1.383 1.889 1.00 66.31 274 ASP A CA 1
ATOM 2256 C C . ASP A 1 274 ? -17.823 -2.717 1.976 1.00 66.31 274 ASP A C 1
ATOM 2258 O O . ASP A 1 274 ? -17.903 -3.316 3.046 1.00 66.31 274 ASP A O 1
ATOM 2262 N N . SER A 1 275 ? -18.312 -3.254 0.850 1.00 68.88 275 SER A N 1
ATOM 2263 C CA . SER A 1 275 ? -18.839 -4.626 0.776 1.00 68.88 275 SER A CA 1
ATOM 2264 C C . SER A 1 275 ? -17.763 -5.675 1.097 1.00 68.88 275 SER A C 1
ATOM 2266 O O . SER A 1 275 ? -18.028 -6.647 1.810 1.00 68.88 275 SER A O 1
ATOM 2268 N N . THR A 1 276 ? -16.527 -5.455 0.641 1.00 69.75 276 THR A N 1
ATOM 2269 C CA . THR A 1 276 ? -15.380 -6.324 0.935 1.00 69.75 276 THR A CA 1
ATOM 2270 C C . THR A 1 276 ? -15.025 -6.320 2.421 1.00 69.75 276 THR A C 1
ATOM 2272 O O . THR A 1 276 ? -14.983 -7.397 3.016 1.00 69.75 276 THR A O 1
ATOM 2275 N N . LEU A 1 277 ? -14.863 -5.141 3.039 1.00 75.00 277 LEU A N 1
ATOM 2276 C CA . LEU A 1 277 ? -14.680 -5.003 4.492 1.00 75.00 277 LEU A CA 1
ATOM 2277 C C . LEU A 1 277 ? -15.781 -5.740 5.256 1.00 75.00 277 LEU A C 1
ATOM 2279 O O . LEU A 1 277 ? -15.499 -6.598 6.088 1.00 75.00 277 LEU A O 1
ATOM 2283 N N . ASN A 1 278 ? -17.043 -5.453 4.923 1.00 74.12 278 ASN A N 1
ATOM 2284 C CA . ASN A 1 278 ? -18.190 -6.092 5.556 1.00 74.12 278 ASN A CA 1
ATOM 2285 C C . ASN A 1 278 ? -18.120 -7.625 5.456 1.00 74.12 278 ASN A C 1
ATOM 2287 O O . ASN A 1 278 ? -18.415 -8.297 6.435 1.00 74.12 278 ASN A O 1
ATOM 2291 N N . THR A 1 279 ? -17.693 -8.183 4.320 1.00 71.88 279 THR A N 1
ATOM 2292 C CA . THR A 1 279 ? -17.597 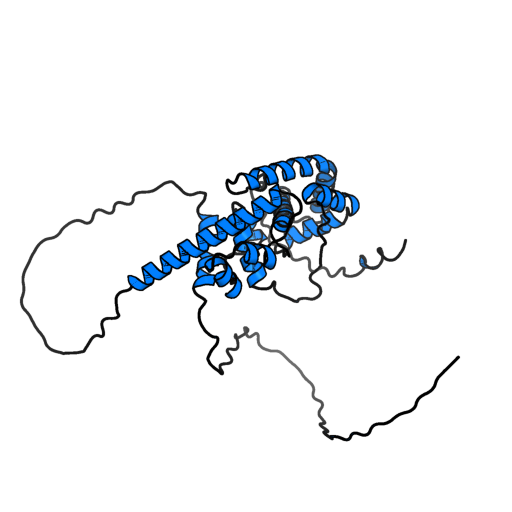-9.641 4.128 1.00 71.88 279 THR A CA 1
ATOM 2293 C C . THR A 1 279 ? -16.550 -10.284 5.045 1.00 71.88 279 THR A C 1
ATOM 2295 O O . THR A 1 279 ? -16.848 -11.288 5.690 1.00 71.88 279 THR A O 1
ATOM 2298 N N . ILE A 1 280 ? -15.346 -9.705 5.146 1.00 71.31 280 ILE A N 1
ATOM 2299 C CA . ILE A 1 280 ? -14.267 -10.245 6.001 1.00 71.31 280 ILE A CA 1
ATOM 2300 C C . ILE A 1 280 ? -14.663 -10.161 7.484 1.00 71.31 280 ILE A C 1
ATOM 2302 O O . ILE A 1 280 ? -14.425 -11.088 8.261 1.00 71.31 280 ILE A O 1
ATOM 2306 N N . LEU A 1 281 ? -15.305 -9.055 7.874 1.00 74.94 281 LEU A N 1
ATOM 2307 C CA . LEU A 1 281 ? -15.745 -8.825 9.248 1.00 74.94 281 LEU A CA 1
ATOM 2308 C C . LEU A 1 281 ? -16.890 -9.764 9.653 1.00 74.94 281 LEU A C 1
ATOM 2310 O O . LEU A 1 281 ? -16.791 -10.381 10.707 1.00 74.94 281 LEU A O 1
ATOM 2314 N N . MET A 1 282 ? -17.907 -9.959 8.801 1.00 72.50 282 MET A N 1
ATOM 2315 C CA . MET A 1 282 ? -18.966 -10.956 9.039 1.00 72.50 282 MET A CA 1
ATOM 2316 C C . MET A 1 282 ? -18.381 -12.368 9.209 1.00 72.50 282 MET A C 1
ATOM 2318 O O . MET A 1 282 ? -18.773 -13.090 10.117 1.00 72.50 282 MET A O 1
ATOM 2322 N N . LEU A 1 283 ? -17.421 -12.771 8.364 1.00 70.69 283 LEU A N 1
ATOM 2323 C CA . LEU A 1 283 ? -16.785 -14.092 8.467 1.00 70.69 283 LEU A CA 1
ATOM 2324 C C . LEU A 1 283 ? -16.028 -14.271 9.796 1.00 70.69 283 LEU A C 1
ATOM 2326 O O . LEU A 1 283 ? -15.990 -15.373 10.342 1.00 70.69 283 LEU A O 1
ATOM 2330 N N . SER A 1 284 ? -15.441 -13.188 10.310 1.00 74.94 284 SER A N 1
ATOM 2331 C CA . SER A 1 284 ? -14.709 -13.186 11.580 1.00 74.94 284 SER A CA 1
ATOM 2332 C C . SER A 1 284 ? -15.648 -13.221 12.792 1.00 74.94 284 SER A C 1
ATOM 2334 O O . SER A 1 284 ? -15.356 -13.934 13.741 1.00 74.94 284 SER A O 1
ATOM 2336 N N . LEU A 1 285 ? -16.784 -12.513 12.751 1.00 70.12 285 LEU A N 1
ATOM 2337 C CA . LEU A 1 285 ? -17.759 -12.460 13.854 1.00 70.12 285 LEU A CA 1
ATOM 2338 C C . LEU A 1 285 ? -18.640 -13.720 13.944 1.00 70.12 285 LEU A C 1
ATOM 2340 O O . LEU A 1 285 ? -18.963 -14.166 15.036 1.00 70.12 285 LEU A O 1
ATOM 2344 N N . LEU A 1 286 ? -18.978 -14.351 12.814 1.00 64.38 286 LEU A N 1
ATOM 2345 C CA . LEU A 1 286 ? -19.801 -15.573 12.769 1.00 64.38 286 LEU A CA 1
ATOM 2346 C C . LEU A 1 286 ? -19.034 -16.871 13.108 1.00 64.38 286 LEU A C 1
ATOM 2348 O O . LEU A 1 286 ? -19.529 -17.961 12.823 1.00 64.38 286 LEU A O 1
ATOM 2352 N N . SER A 1 287 ? -17.810 -16.782 13.636 1.00 57.94 287 SER A N 1
ATOM 2353 C CA . SER A 1 287 ? -16.917 -17.935 13.850 1.00 57.94 287 SER A CA 1
ATOM 2354 C C . SER A 1 287 ? -16.817 -18.412 15.307 1.00 57.94 287 SER A C 1
ATOM 2356 O O . SER A 1 287 ? -15.885 -19.147 15.632 1.00 57.94 287 SER A O 1
ATOM 2358 N N . ASP A 1 288 ? -17.787 -18.063 16.154 1.00 49.91 288 ASP A N 1
ATOM 2359 C CA . ASP A 1 288 ? -17.968 -18.662 17.483 1.00 49.91 288 ASP A CA 1
ATOM 2360 C C . ASP A 1 288 ? -18.656 -20.040 17.385 1.00 49.91 288 ASP A C 1
ATOM 2362 O O . ASP A 1 288 ? -19.841 -20.170 17.682 1.00 49.91 288 ASP A O 1
ATOM 2366 N N . ASP A 1 289 ? -17.918 -21.084 16.982 1.00 46.88 289 ASP A N 1
ATOM 2367 C CA . ASP A 1 289 ? -18.174 -22.451 17.470 1.00 46.88 289 ASP A CA 1
ATOM 2368 C C . ASP A 1 289 ? -17.002 -23.425 17.212 1.00 46.88 289 ASP A C 1
ATOM 2370 O O . ASP A 1 289 ? -16.082 -23.145 16.443 1.00 46.88 289 ASP A O 1
ATOM 2374 N N . ASP A 1 290 ? -17.058 -24.588 17.872 1.00 44.31 290 ASP A N 1
ATOM 2375 C CA . ASP A 1 290 ? -16.112 -25.719 17.786 1.00 44.31 290 ASP A CA 1
ATOM 2376 C C . ASP A 1 290 ? -14.707 -25.530 18.398 1.00 44.31 290 ASP A C 1
ATOM 2378 O O . ASP A 1 290 ? -13.665 -25.767 17.786 1.00 44.31 290 ASP A O 1
ATOM 2382 N N . ASN A 1 291 ? -14.682 -25.284 19.712 1.00 40.75 291 ASN A N 1
ATOM 2383 C CA . ASN A 1 291 ? -13.576 -25.752 20.563 1.00 40.75 291 ASN A CA 1
ATOM 2384 C C . ASN A 1 291 ? -14.038 -26.472 21.845 1.00 40.75 291 ASN A C 1
ATOM 2386 O O . ASN A 1 291 ? -13.389 -26.385 22.887 1.00 40.75 291 ASN A O 1
ATOM 2390 N N . ASN A 1 292 ? -15.149 -27.227 21.780 1.00 41.94 292 ASN A N 1
ATOM 2391 C CA . ASN A 1 292 ? -15.435 -28.251 22.795 1.00 41.94 292 ASN A CA 1
ATOM 2392 C C . ASN A 1 292 ? -16.366 -29.398 22.336 1.00 41.94 292 ASN A C 1
ATOM 2394 O O . ASN A 1 292 ? -17.461 -29.572 22.879 1.00 41.94 292 ASN A O 1
ATOM 2398 N N . ARG A 1 293 ? -15.923 -30.231 21.380 1.00 36.28 293 ARG A N 1
ATOM 2399 C CA . ARG A 1 293 ? -16.403 -31.624 21.238 1.00 36.28 293 ARG A CA 1
ATOM 2400 C C . ARG A 1 293 ? -15.420 -32.520 20.490 1.00 36.28 293 ARG A C 1
ATOM 2402 O O . ARG A 1 293 ? -14.720 -32.101 19.577 1.00 36.28 293 ARG A O 1
ATOM 2409 N N . SER A 1 294 ? -15.349 -33.769 20.935 1.00 41.19 294 SER A N 1
ATOM 2410 C CA . SER A 1 294 ? -14.382 -34.767 20.478 1.00 41.19 294 SER A CA 1
ATOM 2411 C C . SER A 1 294 ? -14.837 -35.494 19.210 1.00 41.19 294 SER A C 1
ATOM 2413 O O . SER A 1 294 ? -15.996 -35.882 19.116 1.00 41.19 294 SER A O 1
ATOM 2415 N N . GLY A 1 295 ? -13.884 -35.819 18.331 1.00 40.44 295 GLY A N 1
ATOM 2416 C CA . GLY A 1 295 ? -13.960 -36.978 17.431 1.00 40.44 295 GLY A CA 1
ATOM 2417 C C . GLY A 1 295 ? -14.899 -36.867 16.224 1.00 40.44 295 GLY A C 1
ATOM 2418 O O . GLY A 1 295 ? -16.065 -37.237 16.294 1.00 40.44 295 GLY A O 1
ATOM 2419 N N . GLY A 1 296 ? -14.344 -36.503 15.067 1.00 32.09 296 GLY A N 1
ATOM 2420 C CA . GLY A 1 296 ? -15.050 -36.569 13.786 1.00 32.09 296 GLY A CA 1
ATOM 2421 C C . GLY A 1 296 ? -14.130 -36.246 12.615 1.00 32.09 296 GLY A C 1
ATOM 2422 O O . GLY A 1 296 ? -14.040 -35.098 12.199 1.00 32.09 296 GLY A O 1
ATOM 2423 N N . GLY A 1 297 ? -13.415 -37.245 12.091 1.00 39.97 297 GLY A N 1
ATOM 2424 C CA . GLY A 1 297 ? -12.555 -37.051 10.923 1.00 39.97 297 GLY A CA 1
ATOM 2425 C C . GLY A 1 297 ? -13.378 -36.813 9.656 1.00 39.97 297 GLY A C 1
ATOM 2426 O O . GLY A 1 297 ? -14.018 -37.738 9.161 1.00 39.97 297 GLY A O 1
ATOM 2427 N N . SER A 1 298 ? -13.333 -35.597 9.114 1.00 36.72 298 SER A N 1
ATOM 2428 C CA . SER A 1 298 ? -13.955 -35.220 7.842 1.00 36.72 298 SER A CA 1
ATOM 2429 C C . SER A 1 298 ? -12.901 -35.134 6.734 1.00 36.72 298 SER A C 1
ATOM 2431 O O . SER A 1 298 ? -12.323 -34.087 6.447 1.00 36.72 298 SER A O 1
ATOM 2433 N N . SER A 1 299 ? -12.637 -36.270 6.088 1.00 33.06 299 SER A N 1
ATOM 2434 C CA . SER A 1 299 ? -11.810 -36.324 4.883 1.00 33.06 299 SER A CA 1
ATOM 2435 C C . SER A 1 299 ? -12.496 -35.593 3.725 1.00 33.06 299 SER A C 1
ATOM 2437 O O . SER A 1 299 ? -13.548 -36.011 3.240 1.00 33.06 299 SER A O 1
ATOM 2439 N N . CYS A 1 300 ? -11.885 -34.516 3.232 1.00 32.31 300 CYS A N 1
ATOM 2440 C CA . CYS A 1 300 ? -12.299 -33.903 1.976 1.00 32.31 300 CYS A CA 1
ATOM 2441 C C . CYS A 1 300 ? -11.891 -34.809 0.801 1.00 32.31 300 CYS A C 1
ATOM 2443 O O . CYS A 1 300 ? -10.717 -35.107 0.576 1.00 32.31 300 CYS A O 1
ATOM 2445 N N . SER A 1 301 ? -12.890 -35.293 0.068 1.00 33.72 301 SER A N 1
ATOM 2446 C CA . SER A 1 301 ? -12.736 -36.236 -1.037 1.00 33.72 301 SER A CA 1
ATOM 2447 C C . SER A 1 301 ? -12.060 -35.588 -2.248 1.00 33.72 301 SER A C 1
ATOM 2449 O O . SER A 1 301 ? -12.659 -34.794 -2.972 1.00 33.72 301 SER A O 1
ATOM 2451 N N . GLY A 1 302 ? -10.805 -35.968 -2.497 1.00 30.11 302 GLY A N 1
ATOM 2452 C CA . GLY A 1 302 ? -10.115 -35.673 -3.751 1.00 30.11 302 GLY A CA 1
ATOM 2453 C C . GLY A 1 302 ? -10.716 -36.455 -4.922 1.00 30.11 302 GLY A C 1
ATOM 2454 O O . GLY A 1 302 ? -11.023 -37.641 -4.795 1.00 30.11 302 GLY A O 1
ATOM 2455 N N . SER A 1 303 ? -10.881 -35.788 -6.064 1.00 35.28 303 SER A N 1
ATOM 2456 C CA . SER A 1 303 ? -11.466 -36.365 -7.277 1.00 35.28 303 SER A CA 1
ATOM 2457 C C . SER A 1 303 ? -10.659 -37.553 -7.806 1.00 35.28 303 SER A C 1
ATOM 2459 O O . SER A 1 303 ? -9.458 -37.445 -8.051 1.00 35.28 303 SER A O 1
ATOM 2461 N N . THR A 1 304 ? -11.339 -38.670 -8.051 1.00 28.58 304 THR A N 1
ATOM 2462 C CA . THR A 1 304 ? -10.771 -39.861 -8.684 1.00 28.58 304 THR A CA 1
ATOM 2463 C C . THR A 1 304 ? -10.456 -39.635 -10.164 1.00 28.58 304 THR A C 1
ATOM 2465 O O . THR A 1 304 ? -11.319 -39.248 -10.950 1.00 28.58 304 THR A O 1
ATOM 2468 N N . CYS A 1 305 ? -9.240 -39.995 -10.574 1.00 29.06 305 CYS A N 1
ATOM 2469 C CA . CYS A 1 305 ? -8.951 -40.459 -11.928 1.00 29.06 305 CYS A CA 1
ATOM 2470 C C . CYS A 1 305 ? -8.395 -41.890 -11.834 1.00 29.06 305 CYS A C 1
ATOM 2472 O O . CYS A 1 305 ? -7.553 -42.185 -10.987 1.00 29.06 305 CYS A O 1
ATOM 2474 N N . SER A 1 306 ? -8.927 -42.803 -12.647 1.00 32.38 306 SER A N 1
ATOM 2475 C CA . SER A 1 306 ? -8.723 -44.248 -12.478 1.00 32.38 306 SER A CA 1
ATOM 2476 C C . SER A 1 306 ? -7.784 -44.834 -13.532 1.00 32.38 306 SER A C 1
ATOM 2478 O O . SER A 1 306 ? -7.964 -44.533 -14.707 1.00 32.38 306 SER A O 1
ATOM 2480 N N . SER A 1 307 ? -6.911 -45.764 -13.103 1.00 31.64 307 SER A N 1
ATOM 2481 C CA . SER A 1 307 ? -6.278 -46.865 -13.880 1.00 31.64 307 SER A CA 1
ATOM 2482 C C . SER A 1 307 ? -5.519 -46.484 -15.171 1.00 31.64 307 SER A C 1
ATOM 2484 O O . SER A 1 307 ? -6.096 -45.971 -16.119 1.00 31.64 307 SER A O 1
ATOM 2486 N N . SER A 1 308 ? -4.234 -46.806 -15.353 1.00 30.38 308 SER A N 1
ATOM 2487 C CA . SER A 1 308 ? -3.629 -48.162 -15.386 1.00 30.38 308 SER A CA 1
ATOM 2488 C C . SER A 1 308 ? -2.088 -48.025 -15.453 1.00 30.38 308 SER A C 1
ATOM 2490 O O . SER A 1 308 ? -1.631 -46.976 -15.902 1.00 30.38 308 SER A O 1
ATOM 2492 N N . SER A 1 309 ? -1.211 -48.990 -15.140 1.00 33.78 309 SER A N 1
ATOM 2493 C CA . SER A 1 309 ? -1.277 -50.295 -14.442 1.00 33.78 309 SER A CA 1
ATOM 2494 C C . SER A 1 309 ? 0.170 -50.753 -14.118 1.00 33.78 309 SER A C 1
ATOM 2496 O O . SER A 1 309 ? 1.108 -50.069 -14.515 1.00 33.78 309 SER A O 1
ATOM 2498 N N . ASP A 1 310 ? 0.325 -51.915 -13.460 1.00 29.97 310 ASP A N 1
ATOM 2499 C CA . ASP A 1 310 ? 1.573 -52.686 -13.248 1.00 29.97 310 ASP A CA 1
ATOM 2500 C C . ASP A 1 310 ? 2.667 -52.016 -12.370 1.00 29.97 310 ASP A C 1
ATOM 2502 O O . ASP A 1 310 ? 2.950 -50.831 -12.466 1.00 29.97 310 ASP A O 1
ATOM 2506 N N . GLY A 1 311 ? 3.373 -52.697 -11.461 1.00 29.39 311 GLY A N 1
ATOM 2507 C CA . GLY A 1 311 ? 3.278 -54.089 -11.016 1.00 29.39 311 GLY A CA 1
ATOM 2508 C C . GLY A 1 311 ? 4.643 -54.616 -10.549 1.00 29.39 311 GLY A C 1
ATOM 2509 O O . GLY A 1 311 ? 5.533 -54.798 -11.371 1.00 29.39 311 GLY A O 1
ATOM 2510 N N . SER A 1 312 ? 4.837 -54.858 -9.246 1.00 33.19 312 SER A N 1
ATOM 2511 C CA . SER A 1 312 ? 5.792 -55.843 -8.679 1.00 33.19 312 SER A CA 1
ATOM 2512 C C . SER A 1 312 ? 5.853 -55.762 -7.148 1.00 33.19 312 SER A C 1
ATOM 2514 O O . SER A 1 312 ? 5.558 -54.738 -6.537 1.00 33.19 312 SER A O 1
ATOM 2516 N N . SER A 1 313 ? 6.203 -56.887 -6.527 1.00 33.56 313 SER A N 1
ATOM 2517 C CA . SER A 1 313 ? 6.117 -57.140 -5.088 1.00 33.56 313 SER A CA 1
ATOM 2518 C C . SER A 1 313 ? 7.466 -57.540 -4.492 1.00 33.56 313 SER A C 1
ATOM 2520 O O . SER A 1 313 ? 8.147 -58.396 -5.056 1.00 33.56 313 SER A O 1
ATOM 2522 N N . CYS A 1 314 ? 7.782 -57.060 -3.289 1.00 31.53 314 CYS A N 1
ATOM 2523 C CA . CYS A 1 314 ? 8.741 -57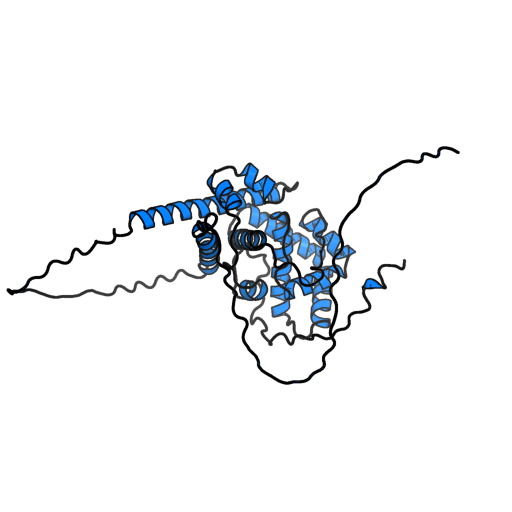.711 -2.392 1.00 31.53 314 CYS A CA 1
ATOM 2524 C C . CYS A 1 314 ? 8.345 -57.486 -0.924 1.00 31.53 314 CYS A C 1
ATOM 2526 O O . CYS A 1 314 ? 7.760 -56.461 -0.577 1.00 31.53 314 CYS A O 1
ATOM 2528 N N . SER A 1 315 ? 8.612 -58.478 -0.074 1.00 34.19 315 SER A N 1
ATOM 2529 C CA . SER A 1 315 ? 8.054 -58.599 1.281 1.00 34.19 315 SER A CA 1
ATOM 2530 C C . SER A 1 315 ? 9.131 -58.549 2.370 1.00 34.19 315 SER A C 1
ATOM 2532 O O . SER A 1 315 ? 10.312 -58.702 2.072 1.00 34.19 315 SER A O 1
ATOM 2534 N N . SER A 1 316 ? 8.681 -58.502 3.634 1.00 33.31 316 SER A N 1
ATOM 2535 C CA . SER A 1 316 ? 9.453 -58.726 4.876 1.00 33.31 316 SER A CA 1
ATOM 2536 C C . SER A 1 316 ? 10.442 -57.604 5.270 1.00 33.31 316 SER A C 1
ATOM 2538 O O . SER A 1 316 ? 10.955 -56.899 4.413 1.00 33.31 316 SER A O 1
ATOM 2540 N N . SER A 1 317 ? 10.712 -57.334 6.554 1.00 31.73 317 SER A N 1
ATOM 2541 C CA . SER A 1 317 ? 10.256 -57.975 7.806 1.00 31.73 317 SER A CA 1
ATOM 2542 C C . SER A 1 317 ? 10.274 -56.986 8.977 1.00 31.73 317 SER A C 1
ATOM 2544 O O . SER A 1 317 ? 11.145 -56.125 9.050 1.00 31.73 317 SER A O 1
ATOM 2546 N N . SER A 1 318 ? 9.367 -57.175 9.936 1.00 34.53 318 SER A N 1
ATOM 2547 C CA . SER A 1 318 ? 9.390 -56.494 11.235 1.00 34.53 318 SER A CA 1
ATOM 2548 C C . SER A 1 318 ? 10.426 -57.114 12.177 1.00 34.53 318 SER A C 1
ATOM 2550 O O . SER A 1 318 ? 10.510 -58.339 12.268 1.00 34.53 318 SER A O 1
ATOM 2552 N N . CYS A 1 319 ? 11.108 -56.300 12.982 1.00 30.22 319 CYS A N 1
ATOM 2553 C CA . CYS A 1 319 ? 11.665 -56.748 14.258 1.00 30.22 319 CYS A CA 1
ATOM 2554 C C . CYS A 1 319 ? 11.593 -55.629 15.307 1.00 30.22 319 CYS A C 1
ATOM 2556 O O . CYS A 1 319 ? 11.983 -54.491 15.063 1.00 30.22 319 CYS A O 1
ATOM 2558 N N . SER A 1 320 ? 11.069 -55.979 16.481 1.00 33.53 320 SER A N 1
ATOM 2559 C CA . SER A 1 320 ? 11.015 -55.121 17.664 1.00 33.53 320 SER A CA 1
ATOM 2560 C C . SER A 1 320 ? 11.948 -55.698 18.720 1.00 33.53 320 SER A C 1
ATOM 2562 O O . SER A 1 320 ? 11.863 -56.892 19.006 1.00 33.53 320 SER A O 1
ATOM 2564 N N . SER A 1 321 ? 12.762 -54.869 19.367 1.00 34.47 321 SER A N 1
ATOM 2565 C CA . SER A 1 321 ? 13.346 -55.200 20.669 1.00 34.47 321 SER A CA 1
ATOM 2566 C C . SER A 1 321 ? 13.698 -53.934 21.448 1.00 34.47 321 SER A C 1
ATOM 2568 O O . SER A 1 321 ? 14.131 -52.926 20.892 1.00 34.47 321 SER A O 1
ATOM 2570 N N . SER A 1 322 ? 13.432 -53.985 22.749 1.00 32.34 322 SER A N 1
ATOM 2571 C CA . SER A 1 322 ? 13.440 -52.837 23.655 1.00 32.34 322 SER A CA 1
ATOM 2572 C C . SER A 1 322 ? 14.697 -52.803 24.527 1.00 32.34 322 SER A C 1
ATOM 2574 O O . SER A 1 322 ? 15.259 -53.850 24.825 1.00 32.34 322 SER A O 1
ATOM 2576 N N . SER A 1 323 ? 15.008 -51.612 25.049 1.00 32.03 323 SER A N 1
ATOM 2577 C CA . SER A 1 323 ? 15.582 -51.377 26.389 1.00 32.03 323 SER A CA 1
ATOM 2578 C C . SER A 1 323 ? 16.916 -52.040 26.781 1.00 32.03 323 SER A C 1
ATOM 2580 O O . SER A 1 323 ? 16.954 -53.230 27.070 1.00 32.03 323 SER A O 1
ATOM 2582 N N . CYS A 1 324 ? 17.920 -51.220 27.118 1.00 30.89 324 CYS A N 1
ATOM 2583 C CA . CYS A 1 324 ? 18.260 -50.962 28.532 1.00 30.89 324 CYS A CA 1
ATOM 2584 C C . CYS A 1 324 ? 19.318 -49.852 28.704 1.00 30.89 324 CYS A C 1
ATOM 2586 O O . CYS A 1 324 ? 20.106 -49.561 27.808 1.00 30.89 324 CYS A O 1
ATOM 2588 N N . SER A 1 325 ? 19.294 -49.212 29.873 1.00 32.66 325 SER A N 1
ATOM 2589 C CA . SER A 1 325 ? 20.164 -48.096 30.263 1.00 32.66 325 SER A CA 1
ATOM 2590 C C . SER A 1 325 ? 21.410 -48.573 31.014 1.00 32.66 325 SER A C 1
ATOM 2592 O O . SER A 1 325 ? 21.289 -49.463 31.853 1.00 32.66 325 SER A O 1
ATOM 2594 N N . SER A 1 326 ? 22.537 -47.866 30.881 1.00 33.97 326 SER A N 1
ATOM 2595 C CA . SER A 1 326 ? 23.443 -47.605 32.016 1.00 33.97 326 SER A CA 1
ATOM 2596 C C . SER A 1 326 ? 24.450 -46.483 31.726 1.00 33.97 326 SER A C 1
ATOM 2598 O O . SER A 1 326 ? 25.000 -46.358 30.636 1.00 33.97 326 SER A O 1
ATOM 2600 N N . SER A 1 327 ? 24.659 -45.635 32.730 1.00 33.38 327 SER A N 1
ATOM 2601 C CA . SER A 1 327 ? 25.572 -44.486 32.727 1.00 33.38 327 SER A CA 1
ATOM 2602 C C . SER A 1 327 ? 26.995 -44.899 33.129 1.00 33.38 327 SER A C 1
ATOM 2604 O O . SER A 1 327 ? 27.129 -45.821 33.935 1.00 33.38 327 SER A O 1
ATOM 2606 N N . SER A 1 328 ? 28.030 -44.131 32.747 1.00 34.34 328 SER A N 1
ATOM 2607 C CA . SER A 1 328 ? 28.869 -43.347 33.697 1.00 34.34 328 SER A CA 1
ATOM 2608 C C . SER A 1 328 ? 30.223 -42.866 33.129 1.00 34.34 328 SER A C 1
ATOM 2610 O O . SER A 1 328 ? 30.871 -43.557 32.357 1.00 34.34 328 SER A O 1
ATOM 2612 N N . CYS A 1 329 ? 30.611 -41.668 33.586 1.00 34.78 329 CYS A N 1
ATOM 2613 C CA . CYS A 1 329 ? 31.949 -41.063 33.746 1.00 34.78 329 CYS A CA 1
ATOM 2614 C C . CYS A 1 329 ? 33.172 -41.478 32.885 1.00 34.78 329 CYS A C 1
ATOM 2616 O O . CYS A 1 329 ? 33.656 -42.605 32.909 1.00 34.78 329 CYS A O 1
ATOM 2618 N N . SER A 1 330 ? 33.880 -40.463 32.374 1.00 38.94 330 SER A N 1
ATOM 2619 C CA . SER A 1 330 ? 35.282 -40.209 32.777 1.00 38.94 330 SER A CA 1
ATOM 2620 C C . SER A 1 330 ? 35.712 -38.772 32.453 1.00 38.94 330 SER A C 1
ATOM 2622 O O . SER A 1 330 ? 35.298 -38.192 31.454 1.00 38.94 330 SER A O 1
ATOM 2624 N N . SER A 1 331 ? 36.521 -38.193 33.341 1.00 40.41 331 SER A N 1
ATOM 2625 C CA . SER A 1 331 ? 37.045 -36.823 33.265 1.00 40.41 331 SER A CA 1
ATOM 2626 C C . SER A 1 331 ? 38.436 -36.797 32.619 1.00 40.41 331 SER A C 1
ATOM 2628 O O . SER A 1 331 ? 39.178 -37.769 32.740 1.00 40.41 331 SER A O 1
ATOM 2630 N N . GLY A 1 332 ? 38.844 -35.669 32.032 1.00 35.81 332 GLY A N 1
ATOM 2631 C CA . GLY A 1 332 ? 40.222 -35.453 31.573 1.00 35.81 332 GLY A CA 1
ATOM 2632 C C . GLY A 1 332 ? 40.511 -33.969 31.342 1.00 35.81 332 GLY A C 1
ATOM 2633 O O . GLY A 1 332 ? 39.816 -33.328 30.560 1.00 35.81 332 GLY A O 1
ATOM 2634 N N . CYS A 1 333 ? 41.503 -33.421 32.047 1.00 42.19 333 CYS A N 1
ATOM 2635 C CA . CYS A 1 333 ? 41.819 -31.990 32.058 1.00 42.19 333 CYS A CA 1
ATOM 2636 C C . CYS A 1 333 ? 43.138 -31.665 31.327 1.00 42.19 333 CYS A C 1
ATOM 2638 O O . CYS A 1 333 ? 44.020 -32.513 31.233 1.00 42.19 333 CYS A O 1
ATOM 2640 N N . SER A 1 334 ? 43.287 -30.382 30.980 1.00 37.94 334 SER A N 1
ATOM 2641 C CA . SER A 1 334 ? 44.551 -29.623 30.922 1.00 37.94 334 SER A CA 1
ATOM 2642 C C . SER A 1 334 ? 45.590 -29.921 29.832 1.00 37.94 334 SER A C 1
ATOM 2644 O O . SER A 1 334 ? 46.402 -30.840 29.941 1.00 37.94 334 SER A O 1
ATOM 2646 N N . SER A 1 335 ? 45.757 -28.948 28.935 1.00 44.72 335 SER A N 1
ATOM 2647 C CA . SER A 1 335 ? 46.939 -28.062 28.945 1.00 44.72 335 SER A CA 1
ATOM 2648 C C . SER A 1 335 ? 46.569 -26.689 28.386 1.00 44.72 335 SER A C 1
ATOM 2650 O O . SER A 1 335 ? 45.706 -26.664 27.483 1.00 44.72 335 SER A O 1
#

pLDDT: mean 71.97, std 26.63, range [27.28, 98.5]

Sequence (335 aa):
MGLFYWLFKNKNTKKSGRYPGIGFSAYAPDNLGFKPNVYLTQIEKRFNEVFEKHSDYLHNLRTRVLSNHEDITAEMYSWLLLEFKRFLCMNIFLKNVGMYSSHTDLVWHEALMFTMQYQRLCEDLIGEMIHHHPHVDGSAQPNEHQRALFEIVYSTIFNIYPENIFLLGRFGRCKLDQRFVDHVLSFDPTFVIHHYFKTNDIDIFAEAVEDTVRQIGKVLRDKAKQERSQELSSPIPIIKSEQRSAPTIKSRRSVPGAASNIRSNQAQQNSSSDSTLNTILMLSLLSDDDNNRSGGGSSCSGSTCSSSSDGSSCSSSSCSSSSCSSSSCSSGCSS

Foldseek 3Di:
DPDVVPVVPDDPPPPPPPPPQDQPPAADDPWLAWDDDPLLVVLRVLLVVLCVVLVVLVVVLLVVCVVPPVSQDPRNVRLLVSVLSVQLVVVLWWVDGDPQFPSNVSSVVSSCVPVVSQQVSSCSNANGHDDDDDPPDPDDDPDLQNLLVSLLLCLLTHQDDPSNCVRNPHFLPGAHDLVLLVCLQVPPLVVNCVPTTDDGPDPSSNVVNSVSSVSLSVVLVVVVVVVVVVVVVDDDPPPPDDDDDDDDDDDDDDDDDDDDPPDDDPDDPRVPSVVSNVSRSCSHVVPPDDPDDDDDDDDDDDDDDDDDDDDDDDDDDDDDDDDDDDDDDDDDDDD

Mean predicted aligned error: 16.09 Å

Radius of gyration: 29.32 Å; Cα contacts (8 Å, |Δi|>4): 245; chains: 1; bounding box: 115×72×57 Å

Organism: Thermobacillus composti (strain DSM 18247 / JCM 13945 / KWC4) (NCBI:txid717605)